Protein AF-A0A017RV87-F1 (afdb_monomer)

pLDDT: mean 89.57, std 10.89, range [45.16, 98.5]

Secondary structure (DSSP, 8-state):
---HHHHHHHHHHHHHH-----SSGGGS-HHHHHHHH--HHHHHHHHHHHHHHHHHHHHHHHHHHHTTPEEEEGGG-SS--S-HHHHHHHHT-EEEEETTEEEEE-S--EEEEEEEE-GGG-EEEEEEEEE-TT-EEEEEETTSTTTTS--EEEEE-SS-EEEEEEEE-TT--TT-EEEEEEEE-SSEEEEEEGGGTS--HHHHTT---

Organism: NCBI:txid1403537

Mean predicted aligned error: 5.08 Å

Radius of gyration: 18.27 Å; Cα contacts (8 Å, |Δi|>4): 372; chains: 1; bounding box: 39×35×52 Å

Solvent-accessible surface area (backbone atoms only — not comparable to full-atom values): 11673 Å² total; per-residue (Å²): 133,90,49,75,68,56,54,52,50,46,53,49,38,57,70,74,44,70,66,90,71,93,68,67,60,61,68,44,64,63,65,61,54,42,65,75,66,53,51,75,67,50,49,53,40,24,72,74,45,37,52,61,22,46,42,52,51,44,50,51,54,50,49,63,71,49,60,88,34,46,79,44,75,25,74,84,51,91,63,86,77,66,57,69,72,57,42,54,36,59,51,52,53,44,77,47,78,57,90,62,29,34,35,39,23,45,64,44,75,49,61,24,34,35,22,38,37,37,54,97,78,41,71,49,78,45,74,75,39,80,43,38,54,83,44,73,42,81,70,36,35,68,85,43,99,53,33,32,44,45,35,30,43,15,40,39,42,92,73,42,31,43,29,42,34,52,41,66,38,89,82,78,53,90,62,46,59,37,53,33,36,37,41,34,50,87,59,36,40,37,36,33,51,40,65,80,58,38,89,50,62,76,78,49,56,81,38,52,97

Sequence (209 aa):
MINAADIAKVKQSILYSYPSVKYFNEFFNMRSLLLNSLDEKGIENILSNEKSGVQSELNKVIKNLMGDREVIDGLKEEHKVLPDFAQEIVSNIKVEEVLECIYASFPLSGLFDIVQKGYRSCCIETVSVTVSPDSRFQFKNDLLTYGKEKYSIAFKGKDFWIAFSLVPSDEGRKGTSKFVVIYVDNNSYIVDDVDKYIDASLFKKNTSV

Structure (mmCIF, N/CA/C/O backbone):
data_AF-A0A017RV87-F1
#
_entry.id   AF-A0A017RV87-F1
#
loop_
_atom_site.group_PDB
_atom_site.id
_atom_site.type_symbol
_atom_site.label_atom_id
_atom_site.label_alt_id
_atom_site.label_comp_id
_atom_site.label_asym_id
_atom_site.label_entity_id
_atom_site.label_seq_id
_atom_site.pdbx_PDB_ins_code
_atom_site.Cartn_x
_atom_site.Cartn_y
_atom_site.Cartn_z
_atom_site.occupancy
_atom_site.B_iso_or_equiv
_atom_site.auth_seq_id
_atom_site.auth_comp_id
_atom_site.auth_asym_id
_atom_site.auth_atom_id
_atom_site.pdbx_PDB_model_num
ATOM 1 N N . MET A 1 1 ? 15.620 -1.494 -31.500 1.00 74.81 1 MET A N 1
ATOM 2 C CA . MET A 1 1 ? 14.800 -2.718 -31.367 1.00 74.81 1 MET A CA 1
ATOM 3 C C . MET A 1 1 ? 15.249 -3.412 -30.096 1.00 74.81 1 MET A C 1
ATOM 5 O O . MET A 1 1 ? 16.404 -3.820 -30.031 1.00 74.81 1 MET A O 1
ATOM 9 N N . ILE A 1 2 ? 14.389 -3.445 -29.080 1.00 84.44 2 ILE A N 1
ATOM 10 C CA . ILE A 1 2 ? 14.704 -4.013 -27.762 1.00 84.44 2 ILE A CA 1
ATOM 11 C C . ILE A 1 2 ? 14.684 -5.538 -27.867 1.00 84.44 2 ILE A C 1
ATOM 13 O O . ILE A 1 2 ? 13.728 -6.108 -28.391 1.00 84.44 2 ILE A O 1
ATOM 17 N N . ASN A 1 3 ? 15.737 -6.201 -27.390 1.00 90.06 3 ASN A N 1
ATOM 18 C CA . ASN A 1 3 ? 15.846 -7.660 -27.432 1.00 90.06 3 ASN A CA 1
ATOM 19 C C . ASN A 1 3 ? 15.709 -8.298 -26.032 1.00 90.06 3 ASN A C 1
ATOM 21 O O . ASN A 1 3 ? 15.621 -7.623 -25.008 1.00 90.06 3 ASN A O 1
ATOM 25 N N . ALA A 1 4 ? 15.699 -9.632 -25.971 1.00 91.25 4 ALA A N 1
ATOM 26 C CA . ALA A 1 4 ? 15.535 -10.366 -24.713 1.00 91.25 4 ALA A CA 1
ATOM 27 C C . ALA A 1 4 ? 16.664 -10.116 -23.690 1.00 91.25 4 ALA A C 1
ATOM 29 O O . ALA A 1 4 ? 16.413 -10.143 -22.483 1.00 91.25 4 ALA A O 1
ATOM 30 N N . ALA A 1 5 ? 17.894 -9.856 -24.148 1.00 93.00 5 ALA A N 1
ATOM 31 C CA . ALA A 1 5 ? 19.022 -9.554 -23.268 1.00 93.00 5 ALA A CA 1
ATOM 32 C C . ALA A 1 5 ? 18.878 -8.166 -22.625 1.00 93.00 5 ALA A C 1
ATOM 34 O O . ALA A 1 5 ? 19.211 -7.995 -21.452 1.00 93.00 5 ALA A O 1
ATOM 35 N N . ASP A 1 6 ? 18.318 -7.201 -23.354 1.00 93.25 6 ASP A N 1
ATOM 36 C CA . ASP A 1 6 ? 18.012 -5.869 -22.830 1.00 93.25 6 ASP A CA 1
ATOM 37 C C . ASP A 1 6 ? 16.961 -5.945 -21.714 1.00 93.25 6 ASP A C 1
ATOM 39 O O . ASP A 1 6 ? 17.154 -5.395 -20.629 1.00 93.25 6 ASP A O 1
ATOM 43 N N . ILE A 1 7 ? 15.895 -6.727 -21.919 1.00 93.31 7 ILE A N 1
ATOM 44 C CA . ILE A 1 7 ? 14.873 -6.970 -20.888 1.00 93.31 7 ILE A CA 1
ATOM 45 C C . ILE A 1 7 ? 15.472 -7.641 -19.644 1.00 93.31 7 ILE A C 1
ATOM 47 O O . ILE A 1 7 ? 15.107 -7.297 -18.516 1.00 93.31 7 ILE A O 1
ATOM 51 N N . ALA A 1 8 ? 16.403 -8.584 -19.816 1.00 94.69 8 ALA A N 1
ATOM 52 C CA . ALA A 1 8 ? 17.086 -9.225 -18.693 1.00 94.69 8 ALA A CA 1
ATOM 53 C C . ALA A 1 8 ? 17.919 -8.220 -17.878 1.00 94.69 8 ALA A C 1
ATOM 55 O O . ALA A 1 8 ? 17.840 -8.220 -16.647 1.00 94.69 8 ALA A O 1
ATOM 56 N N . LYS A 1 9 ? 18.647 -7.317 -18.551 1.00 95.06 9 LYS A N 1
ATOM 57 C CA . LYS A 1 9 ? 19.403 -6.238 -17.897 1.00 95.06 9 LYS A CA 1
ATOM 58 C C . LYS A 1 9 ? 18.487 -5.281 -17.138 1.00 95.06 9 LYS A C 1
ATOM 60 O O . LYS A 1 9 ? 18.748 -5.005 -15.972 1.00 95.06 9 LYS A O 1
ATOM 65 N N . VAL A 1 10 ? 17.373 -4.848 -17.736 1.00 95.88 10 VAL A N 1
ATOM 66 C CA . VAL A 1 10 ? 16.393 -3.979 -17.057 1.00 95.88 10 VAL A CA 1
ATOM 67 C C . VAL A 1 10 ? 15.844 -4.637 -15.793 1.00 95.88 10 VAL A C 1
ATOM 69 O O . VAL A 1 10 ? 15.821 -4.009 -14.734 1.00 95.88 10 VAL A O 1
ATOM 72 N N . LYS A 1 11 ? 15.452 -5.917 -15.859 1.00 95.19 11 LYS A N 1
ATOM 73 C CA . LYS A 1 11 ? 14.993 -6.665 -14.675 1.00 95.19 11 LYS A CA 1
ATOM 74 C C . LYS A 1 11 ? 16.055 -6.683 -13.577 1.00 95.19 11 LYS A C 1
ATOM 76 O O . LYS A 1 11 ? 15.727 -6.468 -12.411 1.00 95.19 11 LYS A O 1
ATOM 81 N N . GLN A 1 12 ? 17.319 -6.893 -13.941 1.00 94.69 12 GLN A N 1
ATOM 82 C CA . GLN A 1 12 ? 18.434 -6.858 -13.001 1.00 94.69 12 GLN A CA 1
ATOM 83 C C . GLN A 1 12 ? 18.582 -5.469 -12.355 1.00 94.69 12 GLN A C 1
ATOM 85 O O . GLN A 1 12 ? 18.639 -5.369 -11.128 1.00 94.69 12 GLN A O 1
ATOM 90 N N . SER A 1 13 ? 18.551 -4.392 -13.142 1.00 95.56 13 SER A N 1
ATOM 91 C CA . SER A 1 13 ? 18.605 -3.016 -12.630 1.00 95.56 13 SER A CA 1
ATOM 92 C C . SER A 1 13 ? 17.443 -2.704 -11.680 1.00 95.56 13 SER A C 1
ATOM 94 O O . SER A 1 13 ? 17.649 -2.104 -10.625 1.00 95.56 13 SER A O 1
ATOM 96 N N . ILE A 1 14 ? 16.223 -3.152 -11.987 1.00 94.56 14 ILE A N 1
ATOM 97 C CA . ILE A 1 14 ? 15.054 -2.991 -11.104 1.00 94.56 14 ILE A CA 1
ATOM 98 C C . ILE A 1 14 ? 15.234 -3.764 -9.788 1.00 94.56 14 ILE A C 1
ATOM 100 O O . ILE A 1 14 ? 14.909 -3.251 -8.715 1.00 94.56 14 ILE A O 1
ATOM 104 N N . LEU A 1 15 ? 15.774 -4.985 -9.834 1.00 91.44 15 LEU A N 1
ATOM 105 C CA . LEU A 1 15 ? 15.980 -5.804 -8.637 1.00 91.44 15 LEU A CA 1
ATOM 106 C C . LEU A 1 15 ? 16.980 -5.164 -7.664 1.00 91.44 15 LEU A C 1
ATOM 108 O O . LEU A 1 15 ? 16.711 -5.128 -6.461 1.00 91.44 15 LEU A O 1
ATOM 112 N N . TYR A 1 16 ? 18.088 -4.627 -8.177 1.00 89.94 16 TYR A N 1
ATOM 113 C CA . TYR A 1 16 ? 19.214 -4.160 -7.358 1.00 89.94 16 TYR A CA 1
ATOM 114 C C . TYR A 1 16 ? 19.277 -2.640 -7.145 1.00 89.94 16 TYR A C 1
ATOM 116 O O . TYR A 1 16 ? 20.139 -2.159 -6.411 1.00 89.94 16 TYR A O 1
ATOM 124 N N . SER A 1 17 ? 18.371 -1.862 -7.740 1.00 89.38 17 SER A N 1
ATOM 125 C CA . SER A 1 17 ? 18.350 -0.399 -7.580 1.00 89.38 17 SER A CA 1
ATOM 126 C C . SER A 1 17 ? 17.833 0.063 -6.216 1.00 89.38 17 SER A C 1
ATOM 128 O O . SER A 1 17 ? 18.314 1.084 -5.723 1.00 89.38 17 SER A O 1
ATOM 130 N N . TYR A 1 18 ? 16.908 -0.684 -5.598 1.00 84.62 18 TYR A N 1
ATOM 131 C CA . TYR A 1 18 ? 16.211 -0.311 -4.354 1.00 84.62 18 TYR A CA 1
ATOM 132 C C . TYR A 1 18 ? 15.698 1.141 -4.392 1.00 84.62 18 TYR A C 1
ATOM 134 O O . TYR A 1 18 ? 16.174 1.983 -3.624 1.00 84.62 18 TYR A O 1
ATOM 142 N N . PRO A 1 19 ? 14.793 1.469 -5.333 1.00 84.38 19 PRO A N 1
ATOM 143 C CA . PRO A 1 19 ? 14.338 2.838 -5.506 1.00 84.38 19 PRO A CA 1
ATOM 144 C C . PRO A 1 19 ? 13.526 3.299 -4.291 1.00 84.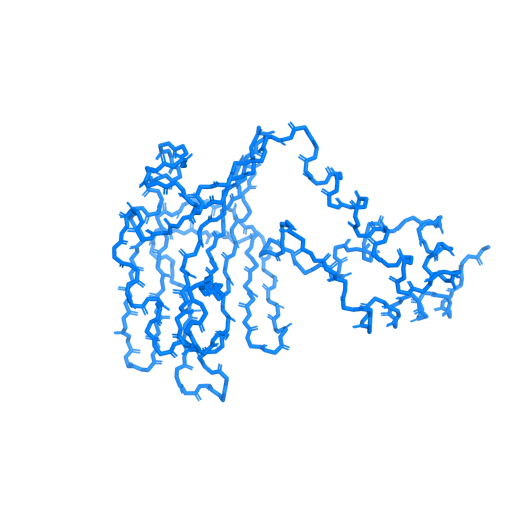38 19 PRO A C 1
ATOM 146 O O . PRO A 1 19 ? 12.821 2.511 -3.657 1.00 84.38 19 PRO A O 1
ATOM 149 N N . SER A 1 20 ? 13.620 4.589 -3.981 1.00 84.94 20 SER A N 1
ATOM 150 C CA . SER A 1 20 ? 12.814 5.207 -2.932 1.00 84.94 20 SER A CA 1
ATOM 151 C C . SER A 1 20 ? 11.377 5.362 -3.422 1.00 84.94 20 SER A C 1
ATOM 153 O O . SER A 1 20 ? 11.140 5.919 -4.499 1.00 84.94 20 SER A O 1
ATOM 155 N N . VAL A 1 21 ? 10.422 4.869 -2.634 1.00 86.44 21 VAL A N 1
ATOM 156 C CA . VAL A 1 21 ? 8.987 4.924 -2.928 1.00 86.44 21 VAL A CA 1
ATOM 157 C C . VAL A 1 21 ? 8.315 5.719 -1.823 1.00 86.44 21 VAL A C 1
ATOM 159 O O . VAL A 1 21 ? 8.271 5.272 -0.681 1.00 86.44 21 VAL A O 1
ATOM 162 N N . LYS A 1 22 ? 7.796 6.901 -2.163 1.00 85.25 22 LYS A N 1
ATOM 163 C CA . LYS A 1 22 ? 7.114 7.761 -1.189 1.00 85.25 22 LYS A CA 1
ATOM 164 C C . LYS A 1 22 ? 5.635 7.407 -1.013 1.00 85.25 22 LYS A C 1
ATOM 166 O O . LYS A 1 22 ? 5.120 7.499 0.092 1.00 85.25 22 LYS A O 1
ATOM 171 N N . TYR A 1 23 ? 4.966 7.026 -2.098 1.00 92.38 23 TYR A N 1
ATOM 172 C CA . TYR A 1 23 ? 3.519 6.822 -2.138 1.00 92.38 23 TYR A CA 1
ATOM 173 C C . TYR A 1 23 ? 3.175 5.478 -2.759 1.00 92.38 23 TYR A C 1
ATOM 175 O O . TYR A 1 23 ? 3.945 4.943 -3.555 1.00 92.38 23 TYR A O 1
ATOM 183 N N . PHE A 1 24 ? 1.992 4.974 -2.424 1.00 95.19 24 PHE A N 1
ATOM 184 C CA . PHE A 1 24 ? 1.402 3.761 -2.987 1.00 95.19 24 PHE A CA 1
ATOM 185 C C . PHE A 1 24 ? 2.176 2.458 -2.760 1.00 95.19 24 PHE A C 1
ATOM 187 O O . PHE A 1 24 ? 1.803 1.427 -3.323 1.00 95.19 24 PHE A O 1
ATOM 194 N N . ASN A 1 25 ? 3.230 2.468 -1.942 1.00 92.12 25 ASN A N 1
ATOM 195 C CA . ASN A 1 25 ? 4.050 1.284 -1.732 1.00 92.12 25 ASN A CA 1
ATOM 196 C C . ASN A 1 25 ? 3.203 0.119 -1.210 1.00 92.12 25 ASN A C 1
ATOM 198 O O . ASN A 1 25 ? 3.414 -1.011 -1.610 1.00 92.12 25 ASN A O 1
ATOM 202 N N . GLU A 1 26 ? 2.217 0.365 -0.363 1.00 94.19 26 GLU A N 1
ATOM 203 C CA . GLU A 1 26 ? 1.373 -0.657 0.250 1.00 94.19 26 GLU A CA 1
ATOM 204 C C . GLU A 1 26 ? 0.460 -1.348 -0.774 1.00 94.19 26 GLU A C 1
ATOM 206 O O . GLU A 1 26 ? 0.155 -2.526 -0.624 1.00 94.19 26 GLU A O 1
ATOM 211 N N . PHE A 1 27 ? 0.081 -0.648 -1.845 1.00 96.06 27 PHE A N 1
ATOM 212 C CA . PHE A 1 27 ? -0.926 -1.089 -2.813 1.00 96.06 27 PHE A CA 1
ATOM 213 C C . PHE A 1 27 ? -0.369 -1.907 -3.983 1.00 96.06 27 PHE A C 1
ATOM 215 O O . PHE A 1 27 ? -1.148 -2.427 -4.781 1.00 96.06 27 PHE A O 1
ATOM 222 N N . PHE A 1 28 ? 0.956 -1.991 -4.137 1.00 94.38 28 PHE A N 1
ATOM 223 C CA . PHE A 1 28 ? 1.567 -2.626 -5.307 1.00 94.38 28 PHE A CA 1
ATOM 224 C C . PHE A 1 28 ? 2.889 -3.311 -4.985 1.00 94.38 28 PHE A C 1
ATOM 226 O O . PHE A 1 28 ? 3.726 -2.790 -4.240 1.00 94.38 28 PHE A O 1
ATOM 233 N N . ASN A 1 29 ? 3.182 -4.410 -5.677 1.00 92.44 29 ASN A N 1
ATOM 234 C CA . ASN A 1 29 ? 4.571 -4.780 -5.909 1.00 92.44 29 ASN A CA 1
ATOM 235 C C . ASN A 1 29 ? 5.232 -3.756 -6.849 1.00 92.44 29 ASN A C 1
ATOM 237 O O . ASN A 1 29 ? 5.118 -3.840 -8.070 1.00 92.44 29 ASN A O 1
ATOM 241 N N . MET A 1 30 ? 5.958 -2.792 -6.279 1.00 91.62 30 MET A N 1
ATOM 242 C CA . MET A 1 30 ? 6.534 -1.660 -7.018 1.00 91.62 30 MET A CA 1
ATOM 243 C C . MET A 1 30 ? 7.466 -2.067 -8.166 1.00 91.62 30 MET A C 1
ATOM 245 O O . MET A 1 30 ? 7.539 -1.366 -9.172 1.00 91.62 30 MET A O 1
ATOM 249 N N . ARG A 1 31 ? 8.156 -3.2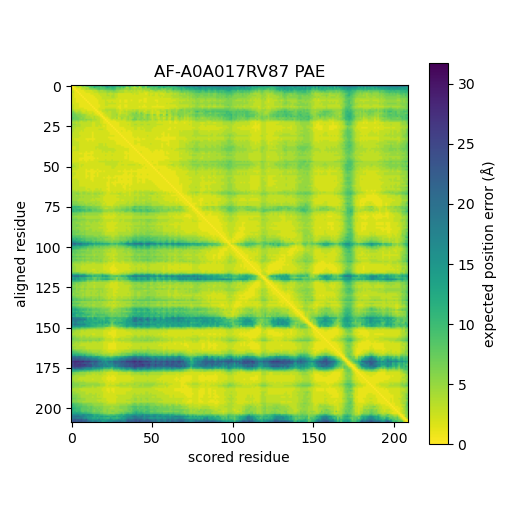09 -8.048 1.00 91.94 31 ARG A N 1
ATOM 250 C CA . ARG A 1 31 ? 9.023 -3.731 -9.116 1.00 91.94 31 ARG A CA 1
ATOM 251 C C . ARG A 1 31 ? 8.195 -4.240 -10.294 1.00 91.94 31 ARG A C 1
ATOM 253 O O . ARG A 1 31 ? 8.503 -3.910 -11.436 1.00 91.94 31 ARG A O 1
ATOM 260 N N . SER A 1 32 ? 7.146 -5.011 -10.008 1.00 92.31 32 SER A N 1
ATOM 261 C CA . SER A 1 32 ? 6.210 -5.512 -11.020 1.00 92.31 32 SER A CA 1
ATOM 262 C C . SER A 1 32 ? 5.438 -4.369 -11.672 1.00 92.31 32 SER A C 1
ATOM 264 O O . SER A 1 32 ? 5.346 -4.313 -12.893 1.00 92.31 32 SER A O 1
ATOM 266 N N . LEU A 1 33 ? 4.946 -3.426 -10.864 1.00 94.81 33 LEU A N 1
ATOM 267 C CA . LEU A 1 33 ? 4.253 -2.230 -11.331 1.00 94.81 33 LEU A CA 1
ATOM 268 C C . LEU A 1 33 ? 5.125 -1.430 -12.303 1.00 94.81 33 LEU A C 1
ATOM 270 O O . LEU A 1 33 ? 4.662 -1.095 -13.391 1.00 94.81 33 LEU A O 1
ATOM 274 N N . LEU A 1 34 ? 6.383 -1.155 -11.935 1.00 96.00 34 LEU A N 1
ATOM 275 C CA . LEU A 1 34 ? 7.317 -0.459 -12.814 1.00 96.00 34 LEU A CA 1
ATOM 276 C C . LEU A 1 34 ? 7.500 -1.229 -14.118 1.00 96.00 34 LEU A C 1
ATOM 278 O O . LEU A 1 34 ? 7.248 -0.671 -15.177 1.00 96.00 34 LEU A O 1
ATOM 282 N N . LEU A 1 35 ? 7.890 -2.505 -14.041 1.00 94.56 35 LEU A N 1
ATOM 283 C CA . LEU A 1 35 ? 8.190 -3.316 -15.221 1.00 94.56 35 LEU A CA 1
ATOM 284 C C . LEU A 1 35 ? 7.010 -3.377 -16.202 1.00 94.56 35 LEU A C 1
ATOM 286 O O . LEU A 1 35 ? 7.221 -3.258 -17.404 1.00 94.56 35 LEU A O 1
ATOM 290 N N . ASN A 1 36 ? 5.784 -3.515 -15.693 1.00 94.38 36 ASN A N 1
ATOM 291 C CA . ASN A 1 36 ? 4.568 -3.579 -16.507 1.00 94.38 36 ASN A CA 1
ATOM 292 C C . ASN A 1 36 ? 4.146 -2.222 -17.093 1.00 94.38 36 ASN A C 1
ATOM 294 O O . ASN A 1 36 ? 3.300 -2.187 -17.981 1.00 94.38 36 ASN A O 1
ATOM 298 N N . SER A 1 37 ? 4.711 -1.118 -16.597 1.00 95.50 37 SER A N 1
ATOM 299 C CA . SER A 1 37 ? 4.400 0.243 -17.052 1.00 95.50 37 SER A CA 1
ATOM 300 C C . SER A 1 37 ? 5.438 0.808 -18.024 1.00 95.50 37 SER A C 1
ATOM 302 O O . SER A 1 37 ? 5.259 1.921 -18.515 1.00 95.50 37 SER A O 1
ATOM 304 N N . LEU A 1 38 ? 6.543 0.094 -18.270 1.00 96.00 38 LEU A N 1
ATOM 305 C CA . LEU A 1 38 ? 7.608 0.569 -19.149 1.00 96.00 38 LEU A CA 1
ATOM 306 C C . LEU A 1 38 ? 7.199 0.463 -20.620 1.00 96.00 38 LEU A C 1
ATOM 308 O O . LEU A 1 38 ? 6.800 -0.600 -21.093 1.00 96.00 38 LEU A O 1
ATOM 312 N N . ASP A 1 39 ? 7.386 1.559 -21.348 1.00 94.94 39 ASP A N 1
ATOM 313 C CA . ASP A 1 39 ? 7.420 1.575 -22.806 1.00 94.94 39 ASP A CA 1
ATOM 314 C C . ASP A 1 39 ? 8.867 1.436 -23.321 1.00 94.94 39 ASP A C 1
ATOM 316 O O . ASP A 1 39 ? 9.820 1.288 -22.545 1.00 94.94 39 ASP A O 1
ATOM 320 N N . GLU A 1 40 ? 9.054 1.483 -24.644 1.00 95.06 40 GLU A N 1
ATOM 321 C CA . GLU A 1 40 ? 10.389 1.358 -25.246 1.00 95.06 40 GLU A CA 1
ATOM 322 C C . GLU A 1 40 ? 11.361 2.435 -24.738 1.00 95.06 40 GLU A C 1
ATOM 324 O O . GLU A 1 40 ? 12.515 2.137 -24.426 1.00 95.06 40 GLU A O 1
ATOM 329 N N . LYS A 1 41 ? 10.884 3.674 -24.570 1.00 96.00 41 LYS A N 1
ATOM 330 C CA . LYS A 1 41 ? 11.703 4.794 -24.084 1.00 96.00 41 LYS A CA 1
ATOM 331 C C . LYS A 1 41 ? 12.109 4.609 -22.626 1.00 96.00 41 LYS A C 1
ATOM 333 O O . LYS A 1 41 ? 13.241 4.921 -22.263 1.00 96.00 41 LYS A O 1
ATOM 338 N N . GLY A 1 42 ? 11.208 4.103 -21.787 1.00 96.75 42 GLY A N 1
ATOM 339 C CA . GLY A 1 42 ? 11.500 3.781 -20.394 1.00 96.75 42 GLY A CA 1
ATOM 340 C C . GLY A 1 42 ? 12.558 2.684 -20.273 1.00 96.75 42 GLY A C 1
ATOM 341 O O . GLY A 1 42 ? 13.470 2.791 -19.452 1.00 96.75 42 GLY A O 1
ATOM 342 N N . ILE A 1 43 ? 12.494 1.664 -21.136 1.00 96.94 43 ILE A N 1
ATOM 343 C CA . ILE A 1 43 ? 13.518 0.614 -21.217 1.00 96.94 43 ILE A CA 1
ATOM 344 C C . ILE A 1 43 ? 14.877 1.207 -21.612 1.00 96.94 43 ILE A C 1
ATOM 346 O O . ILE A 1 43 ? 15.863 0.982 -20.911 1.00 96.94 43 ILE A O 1
ATOM 350 N N . GLU A 1 44 ? 14.937 2.002 -22.683 1.00 97.25 44 GLU A N 1
ATOM 351 C CA . GLU A 1 44 ? 16.174 2.659 -23.133 1.00 97.25 44 GLU A CA 1
ATOM 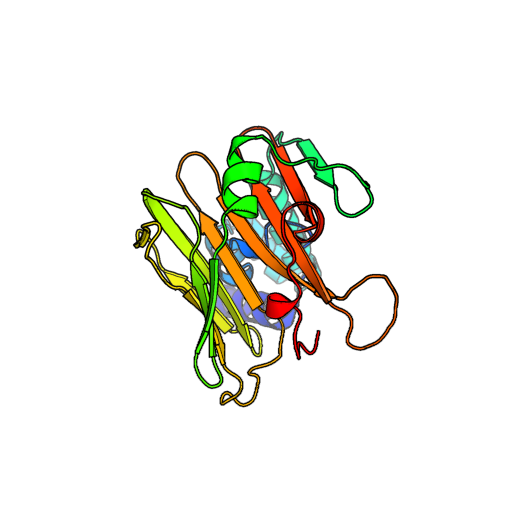352 C C . GLU A 1 44 ? 16.770 3.585 -22.062 1.00 97.25 44 GLU A C 1
ATOM 354 O O . GLU A 1 44 ? 17.991 3.620 -21.867 1.00 97.25 44 GLU A O 1
ATOM 359 N N . ASN A 1 45 ? 15.914 4.291 -21.318 1.00 97.81 45 ASN A N 1
ATOM 360 C CA . ASN A 1 45 ? 16.335 5.136 -20.207 1.00 97.81 45 ASN A CA 1
ATOM 361 C C . ASN A 1 45 ? 16.991 4.317 -19.086 1.00 97.81 45 ASN A C 1
ATOM 363 O O . ASN A 1 45 ? 18.061 4.687 -18.602 1.00 97.81 45 ASN A O 1
ATOM 367 N N . ILE A 1 46 ? 16.396 3.189 -18.688 1.00 97.69 46 ILE A N 1
ATOM 368 C CA . ILE A 1 46 ? 16.976 2.316 -17.655 1.00 97.69 46 ILE A CA 1
ATOM 369 C C . ILE A 1 46 ? 18.286 1.687 -18.132 1.00 97.69 46 ILE A C 1
ATOM 371 O O . ILE A 1 46 ? 19.224 1.587 -17.349 1.00 97.69 46 ILE A O 1
ATOM 375 N N . LEU A 1 47 ? 18.391 1.289 -19.399 1.00 96.81 47 LEU A N 1
ATOM 376 C CA . LEU A 1 47 ? 19.634 0.721 -19.932 1.00 96.81 47 LEU A CA 1
ATOM 377 C C . LEU A 1 47 ? 20.780 1.735 -19.943 1.00 96.81 47 LEU A C 1
ATOM 379 O O . LEU A 1 47 ? 21.927 1.360 -19.724 1.00 96.81 47 LEU A O 1
ATOM 383 N N . SER A 1 48 ? 20.462 3.007 -20.183 1.00 96.75 48 SER A N 1
ATOM 384 C CA . SER A 1 48 ? 21.454 4.079 -20.290 1.00 96.75 48 SER A CA 1
ATOM 385 C C . SER A 1 48 ? 21.843 4.670 -18.931 1.00 96.75 48 SER A C 1
ATOM 387 O O . SER A 1 48 ? 22.980 5.091 -18.750 1.00 96.75 48 SER A O 1
ATOM 389 N N . ASN A 1 49 ? 20.904 4.712 -17.979 1.00 96.31 49 ASN A N 1
ATOM 390 C CA . ASN A 1 49 ? 21.058 5.407 -16.694 1.00 96.31 49 ASN A CA 1
ATOM 391 C C . ASN A 1 49 ? 20.986 4.475 -15.468 1.00 96.31 49 ASN A C 1
ATOM 393 O O . ASN A 1 49 ? 21.073 4.925 -14.325 1.00 96.31 49 ASN A O 1
ATOM 397 N N . GLU A 1 50 ? 20.796 3.174 -15.678 1.00 93.50 50 GLU A N 1
ATOM 398 C CA . GLU A 1 50 ? 20.741 2.137 -14.646 1.00 93.50 50 GLU A CA 1
ATOM 399 C C . GLU A 1 50 ? 19.830 2.519 -13.461 1.00 93.50 50 GLU A C 1
ATOM 401 O O . GLU A 1 50 ? 18.621 2.706 -13.619 1.00 93.50 50 GLU A O 1
ATOM 406 N N . LYS A 1 51 ? 20.392 2.652 -12.250 1.00 94.06 51 LYS A N 1
ATOM 407 C CA . LYS A 1 51 ? 19.653 2.950 -11.016 1.00 94.06 51 LYS A CA 1
ATOM 408 C C . LYS A 1 51 ? 18.920 4.294 -11.067 1.00 94.06 51 LYS A C 1
ATOM 410 O O . LYS A 1 51 ? 17.797 4.377 -10.567 1.00 94.06 51 LYS A O 1
ATOM 415 N N . SER A 1 52 ? 19.518 5.337 -11.646 1.00 94.94 52 SER A N 1
ATOM 416 C CA . SER A 1 52 ? 18.846 6.640 -11.760 1.00 94.94 52 SER A CA 1
ATOM 417 C C . SER A 1 52 ? 17.732 6.597 -12.807 1.00 94.94 52 SER A C 1
ATOM 419 O O . SER A 1 52 ? 16.678 7.197 -12.592 1.00 94.94 52 SER A O 1
ATOM 421 N N . GLY A 1 53 ? 17.908 5.802 -13.869 1.00 97.00 53 GLY A N 1
ATOM 422 C CA . GLY A 1 53 ? 16.853 5.476 -14.829 1.00 97.00 53 GLY A CA 1
ATOM 423 C C . GLY A 1 53 ? 15.660 4.797 -14.154 1.00 97.00 53 GLY A C 1
ATOM 424 O O . GLY A 1 53 ? 14.528 5.251 -14.311 1.00 97.00 53 GLY A O 1
ATOM 425 N N . VAL A 1 54 ? 15.910 3.786 -13.310 1.00 97.38 54 VAL A N 1
ATOM 426 C CA . VAL A 1 54 ? 14.852 3.099 -12.545 1.00 97.38 54 VAL A CA 1
ATOM 427 C C . VAL A 1 54 ? 14.076 4.071 -11.654 1.00 97.38 54 VAL A C 1
ATOM 429 O O . VAL A 1 54 ? 12.847 4.067 -11.676 1.00 97.38 54 VAL A O 1
ATOM 432 N N . GLN A 1 55 ? 14.766 4.926 -10.891 1.00 96.69 55 GLN A N 1
ATOM 433 C CA . GLN A 1 55 ? 14.094 5.914 -10.040 1.00 96.69 55 GLN A CA 1
ATOM 434 C C . GLN A 1 55 ? 13.278 6.918 -10.868 1.00 96.69 55 GLN A C 1
ATOM 436 O O . GLN A 1 55 ? 12.175 7.288 -10.468 1.00 96.69 55 GLN A O 1
ATOM 441 N N . SER A 1 56 ? 13.806 7.355 -12.014 1.00 96.75 56 SER A N 1
ATOM 442 C CA . SER A 1 56 ? 13.125 8.294 -12.909 1.00 96.75 56 SER A CA 1
ATOM 443 C C . SER A 1 56 ? 11.822 7.712 -13.456 1.00 96.75 56 SER A C 1
ATOM 445 O O . SER A 1 56 ? 10.770 8.339 -13.323 1.00 96.75 56 SER A O 1
ATOM 447 N N . GLU A 1 57 ? 11.862 6.493 -14.001 1.00 97.69 57 GLU A N 1
ATOM 448 C CA . GLU A 1 57 ? 10.665 5.830 -14.529 1.00 97.69 57 GLU A CA 1
ATOM 449 C C . GLU A 1 57 ? 9.653 5.519 -13.425 1.00 97.69 57 GLU A C 1
ATOM 451 O O . GLU A 1 57 ? 8.457 5.760 -13.592 1.00 97.69 57 GLU A O 1
A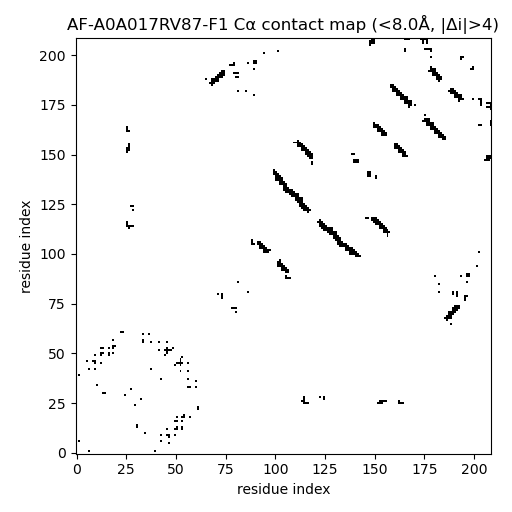TOM 456 N N . LEU A 1 58 ? 10.117 5.090 -12.249 1.00 96.81 58 LEU A N 1
ATOM 457 C CA . LEU A 1 58 ? 9.230 4.864 -11.112 1.00 96.81 58 LEU A CA 1
ATOM 458 C C . LEU A 1 58 ? 8.509 6.144 -10.678 1.00 96.81 58 LEU A C 1
ATOM 460 O O . LEU A 1 58 ? 7.308 6.114 -10.419 1.00 96.81 58 LEU A O 1
ATOM 464 N N . ASN A 1 59 ? 9.209 7.280 -10.642 1.00 96.19 59 ASN A N 1
ATOM 465 C CA . ASN A 1 59 ? 8.595 8.565 -10.313 1.00 96.19 59 ASN A CA 1
ATOM 466 C C . ASN A 1 59 ? 7.508 8.955 -11.326 1.00 96.19 59 ASN A C 1
ATOM 468 O O . ASN A 1 59 ? 6.491 9.519 -10.924 1.00 96.19 59 ASN A O 1
ATOM 472 N N . LYS A 1 60 ? 7.680 8.640 -12.619 1.00 96.62 60 LYS A N 1
ATOM 473 C CA . LYS A 1 60 ? 6.639 8.868 -13.637 1.00 96.62 60 LYS A CA 1
ATOM 474 C C . LYS A 1 60 ? 5.415 7.995 -13.386 1.00 96.62 60 LYS A C 1
ATOM 476 O O . LYS A 1 60 ? 4.301 8.510 -13.397 1.00 96.62 60 LYS A O 1
ATOM 481 N N . VAL A 1 61 ? 5.617 6.707 -13.102 1.00 96.94 61 VAL A N 1
ATOM 482 C CA . VAL A 1 61 ? 4.523 5.784 -12.761 1.00 96.94 61 VAL A CA 1
ATOM 483 C C . VAL A 1 61 ? 3.750 6.294 -11.544 1.00 96.94 61 VAL A C 1
ATOM 485 O O . VAL A 1 61 ? 2.527 6.379 -11.586 1.00 96.94 61 VAL A O 1
ATOM 488 N N . ILE A 1 62 ? 4.452 6.712 -10.488 1.00 96.31 62 ILE A N 1
ATOM 489 C CA . ILE A 1 62 ? 3.820 7.251 -9.278 1.00 96.31 62 ILE A CA 1
ATOM 490 C C . ILE A 1 62 ? 3.091 8.565 -9.544 1.00 96.31 62 ILE A C 1
ATOM 492 O O . ILE A 1 62 ? 1.989 8.753 -9.040 1.00 96.31 62 ILE A O 1
ATOM 496 N N . LYS A 1 63 ? 3.662 9.456 -10.360 1.00 95.94 63 LYS A N 1
ATOM 497 C CA . LYS A 1 63 ? 2.996 10.698 -10.766 1.00 95.94 63 LYS A CA 1
ATOM 498 C C . LYS A 1 63 ? 1.692 10.409 -11.514 1.00 95.94 63 LYS A C 1
ATOM 500 O O . LYS A 1 63 ? 0.683 11.041 -11.226 1.00 95.94 63 LYS A O 1
ATOM 505 N N . ASN A 1 64 ? 1.703 9.437 -12.424 1.00 95.56 64 ASN A N 1
ATOM 506 C CA . ASN A 1 64 ? 0.510 9.033 -13.167 1.00 95.56 64 ASN A CA 1
ATOM 507 C C . ASN A 1 64 ? -0.546 8.409 -12.248 1.00 95.56 64 ASN A C 1
ATOM 509 O O . ASN A 1 64 ? -1.726 8.713 -12.385 1.00 95.56 64 ASN A O 1
ATOM 513 N N . LEU A 1 65 ? -0.127 7.565 -11.298 1.00 95.50 65 LEU A N 1
ATOM 514 C CA . LEU A 1 65 ? -1.029 6.995 -10.298 1.00 95.50 65 LEU A CA 1
ATOM 515 C C . LEU A 1 65 ? -1.633 8.063 -9.391 1.00 95.50 65 LEU A C 1
ATOM 517 O O . LEU A 1 65 ? -2.814 7.968 -9.081 1.00 95.50 65 LEU A O 1
ATOM 521 N N . MET A 1 66 ? -0.849 9.065 -8.983 1.00 96.19 66 MET A N 1
ATOM 522 C CA . MET A 1 66 ? -1.326 10.173 -8.158 1.00 96.19 66 MET A CA 1
ATOM 523 C C . MET A 1 66 ? -2.352 11.025 -8.914 1.00 96.19 66 MET A C 1
ATOM 525 O O . MET A 1 66 ? -3.408 11.327 -8.361 1.00 96.19 66 MET A O 1
ATOM 529 N N . GLY A 1 67 ? -2.094 11.341 -10.187 1.00 94.69 67 GLY A N 1
ATOM 530 C CA . GLY A 1 67 ? -2.956 12.226 -10.972 1.00 94.69 67 GLY A CA 1
ATOM 531 C C . GLY A 1 67 ? -3.081 13.599 -10.309 1.00 94.69 67 GLY A C 1
ATOM 532 O O . GLY A 1 67 ? -2.082 14.145 -9.843 1.00 94.69 67 GLY A O 1
ATOM 533 N N . ASP A 1 68 ? -4.311 14.108 -10.225 1.00 96.06 68 ASP A N 1
ATOM 534 C CA . ASP A 1 68 ? -4.638 15.400 -9.602 1.00 96.06 68 ASP A CA 1
ATOM 535 C C . ASP A 1 68 ? -5.080 15.271 -8.132 1.00 96.06 68 ASP A C 1
ATOM 537 O O . ASP A 1 68 ? -5.663 16.199 -7.573 1.00 96.06 68 ASP A O 1
ATOM 541 N N . ARG A 1 69 ? -4.831 14.118 -7.496 1.00 97.50 69 ARG A N 1
ATOM 542 C CA . ARG A 1 69 ? -5.230 13.893 -6.103 1.00 97.50 69 ARG A CA 1
ATOM 543 C C . ARG A 1 69 ? -4.491 14.824 -5.151 1.00 97.50 69 ARG A C 1
ATOM 545 O O . ARG A 1 69 ? -3.270 14.976 -5.228 1.00 97.50 69 ARG A O 1
ATOM 552 N N . GLU A 1 70 ? -5.225 15.365 -4.190 1.00 97.38 70 GLU A N 1
ATOM 553 C CA . GLU A 1 70 ? -4.650 16.088 -3.064 1.00 97.38 70 GLU A CA 1
ATOM 554 C C . GLU A 1 70 ? -3.966 15.114 -2.098 1.00 97.38 70 GLU A C 1
ATOM 556 O O . GLU A 1 70 ? -4.510 14.061 -1.766 1.00 97.38 70 GLU A O 1
ATOM 561 N N . VAL A 1 71 ? -2.763 15.460 -1.636 1.00 97.38 71 VAL A N 1
ATOM 562 C CA . VAL A 1 71 ? -2.033 14.662 -0.644 1.00 97.38 71 VAL A CA 1
ATOM 563 C C . VAL A 1 71 ? -2.245 15.265 0.738 1.00 97.38 71 VAL A C 1
ATOM 565 O O . VAL A 1 71 ? -1.772 16.369 1.002 1.00 97.38 71 VAL A O 1
ATOM 568 N N . ILE A 1 72 ? -2.887 14.511 1.625 1.00 97.00 72 ILE A N 1
ATOM 569 C CA . ILE A 1 72 ? -3.175 14.912 3.004 1.00 97.00 72 ILE A CA 1
ATOM 570 C C . ILE A 1 72 ? -2.359 14.024 3.949 1.00 97.00 72 ILE A C 1
ATOM 572 O O . ILE A 1 72 ? -2.526 12.804 3.979 1.00 97.00 72 ILE A O 1
ATOM 576 N N . ASP A 1 73 ? -1.455 14.636 4.711 1.00 95.25 73 ASP A N 1
ATOM 577 C CA . ASP A 1 73 ? -0.629 13.954 5.713 1.00 95.25 73 ASP A CA 1
ATOM 578 C C . ASP A 1 73 ? -1.153 14.265 7.119 1.00 95.25 73 ASP A C 1
ATOM 580 O O . ASP A 1 73 ? -0.820 15.287 7.716 1.00 95.25 73 ASP A O 1
ATOM 584 N N . GLY A 1 74 ? -1.996 13.375 7.636 1.00 94.75 74 GLY A N 1
ATOM 585 C CA . GLY A 1 74 ? -2.567 13.459 8.974 1.00 94.75 74 GLY A CA 1
ATOM 586 C C . GLY A 1 74 ? -1.626 13.013 10.087 1.00 94.75 74 GLY A C 1
ATOM 587 O O . GLY A 1 74 ? -1.947 13.228 11.251 1.00 94.75 74 GLY A O 1
ATOM 588 N N . LEU A 1 75 ? -0.452 12.436 9.800 1.00 91.62 75 LEU A N 1
ATOM 589 C CA . LEU A 1 75 ? 0.398 11.803 10.825 1.00 91.62 75 LEU A CA 1
ATOM 590 C C . LEU A 1 75 ? 0.916 12.761 11.909 1.00 91.62 75 LEU A C 1
ATOM 592 O O . LEU A 1 75 ? 1.400 12.306 12.946 1.00 91.62 75 LEU A O 1
ATOM 596 N N . LYS A 1 76 ? 0.868 14.072 11.657 1.00 85.88 76 LYS A N 1
ATOM 597 C CA . LYS A 1 76 ? 1.289 15.126 12.597 1.00 85.88 76 LYS A CA 1
ATOM 598 C C . LYS A 1 76 ? 0.127 15.906 13.205 1.00 85.88 76 LYS A C 1
ATOM 600 O O . LYS A 1 76 ? 0.348 16.692 14.119 1.00 85.88 76 LYS A O 1
ATOM 605 N N . GLU A 1 77 ? -1.077 15.702 12.692 1.00 89.94 77 GLU A N 1
ATOM 606 C CA . GLU A 1 77 ? -2.280 16.366 13.175 1.00 89.94 77 GLU A CA 1
ATOM 607 C C . GLU A 1 77 ? -2.825 15.624 14.398 1.00 89.94 77 GLU A C 1
ATOM 609 O O . GLU A 1 77 ? -2.752 14.400 14.462 1.00 89.94 77 GLU A O 1
ATOM 614 N N . GLU A 1 78 ? -3.409 16.329 15.366 1.00 88.56 78 GLU A N 1
ATOM 615 C CA . GLU A 1 78 ? -4.076 15.670 16.505 1.00 88.56 78 GLU A CA 1
ATOM 616 C C . GLU A 1 78 ? -5.467 15.140 16.132 1.00 88.56 78 GLU A C 1
ATOM 618 O O . GLU A 1 78 ? -5.943 14.148 16.683 1.00 88.56 78 GLU A O 1
ATOM 623 N N . HIS A 1 79 ? -6.129 15.794 15.178 1.00 93.44 79 HIS A N 1
ATOM 624 C CA . HIS A 1 79 ? -7.478 15.450 14.750 1.00 93.44 79 HIS A CA 1
ATOM 625 C C . HIS A 1 79 ? -7.476 14.387 13.639 1.00 93.44 79 HIS A C 1
ATOM 627 O O . HIS A 1 79 ? -6.467 14.135 12.973 1.00 93.44 79 HIS A O 1
ATOM 633 N N . LYS A 1 80 ? -8.634 13.743 13.464 1.00 96.06 80 LYS A N 1
ATOM 634 C CA . LYS A 1 80 ? -8.905 12.759 12.409 1.00 96.06 80 LYS A CA 1
ATOM 635 C C . LYS A 1 80 ? -9.047 13.472 11.064 1.00 96.06 80 LYS A C 1
ATOM 637 O O . LYS A 1 80 ? -9.822 14.424 10.983 1.00 96.06 80 LYS A O 1
ATOM 642 N N . VAL A 1 81 ? -8.342 13.006 10.031 1.00 97.12 81 VAL A N 1
ATOM 643 C CA . VAL A 1 81 ? -8.389 13.615 8.682 1.00 97.12 81 VAL A CA 1
ATOM 644 C C . VAL A 1 81 ? -9.019 12.717 7.614 1.00 97.12 81 VAL A C 1
ATOM 646 O O . VAL A 1 81 ? -9.220 13.150 6.483 1.00 97.12 81 VAL A O 1
ATOM 649 N N . LEU A 1 82 ? -9.336 11.463 7.947 1.00 97.69 82 LEU A N 1
ATOM 650 C CA . LEU A 1 82 ? -10.016 10.554 7.025 1.00 97.69 82 LEU A CA 1
ATOM 651 C C . LEU A 1 82 ? -11.480 10.978 6.797 1.00 97.69 82 LEU A C 1
ATOM 653 O O . LEU A 1 82 ? -12.117 11.476 7.725 1.00 97.69 82 LEU A O 1
ATOM 657 N N . PRO A 1 83 ? -12.063 10.727 5.612 1.00 96.94 83 PRO A N 1
ATOM 658 C CA . PRO A 1 83 ? -13.495 10.919 5.387 1.00 96.94 83 PRO A CA 1
ATOM 659 C C . PRO A 1 83 ? -14.324 9.932 6.217 1.00 96.94 83 PRO A C 1
ATOM 661 O O . PRO A 1 83 ? -13.862 8.822 6.482 1.00 96.94 83 PRO A O 1
ATOM 664 N N . ASP A 1 84 ? -15.561 10.299 6.568 1.00 96.69 84 ASP A N 1
ATOM 665 C CA . ASP A 1 84 ? -16.437 9.539 7.481 1.00 96.69 84 ASP A CA 1
ATOM 666 C C . ASP A 1 84 ? -16.516 8.039 7.161 1.00 96.69 84 ASP A C 1
ATOM 668 O O . ASP A 1 84 ? -16.366 7.206 8.051 1.00 96.69 84 ASP A O 1
ATOM 672 N N . PHE A 1 85 ? -16.657 7.685 5.880 1.00 95.31 85 PHE A N 1
ATOM 673 C CA . PHE A 1 85 ? -16.670 6.291 5.427 1.00 95.31 85 PHE A CA 1
ATOM 674 C C . PHE A 1 85 ? -15.383 5.530 5.792 1.00 95.31 85 PHE A C 1
ATOM 676 O O . PHE A 1 85 ? -15.427 4.406 6.289 1.00 95.31 85 PHE A O 1
ATOM 683 N N . ALA A 1 86 ? -14.218 6.144 5.576 1.00 97.12 86 ALA A N 1
ATOM 684 C CA . ALA A 1 86 ? -12.945 5.542 5.949 1.00 97.12 86 ALA A CA 1
ATOM 685 C C . ALA A 1 86 ? -12.773 5.512 7.474 1.00 97.12 86 ALA A C 1
ATOM 687 O O . ALA A 1 86 ? -12.270 4.520 7.996 1.00 97.12 86 ALA A O 1
ATOM 688 N N . GLN A 1 87 ? -13.243 6.537 8.198 1.00 97.50 87 GLN A N 1
ATOM 689 C CA . GLN A 1 87 ? -13.247 6.512 9.664 1.00 97.50 87 GLN A CA 1
ATOM 690 C C . 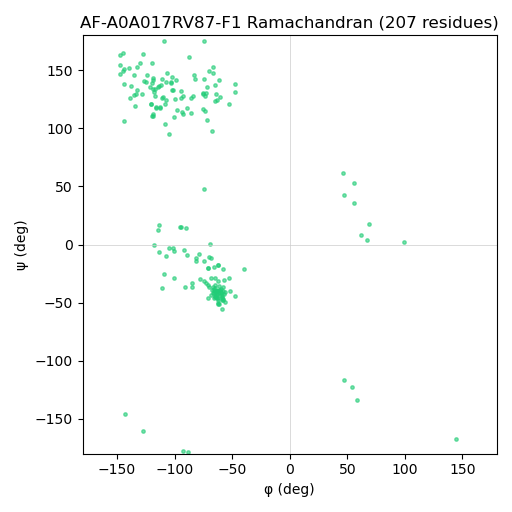GLN A 1 87 ? -14.053 5.326 10.197 1.00 97.50 87 GLN A C 1
ATOM 692 O O . GLN A 1 87 ? -13.582 4.636 11.095 1.00 97.50 87 GLN A O 1
ATOM 697 N N . GLU A 1 88 ? -15.231 5.053 9.627 1.00 96.06 88 GLU A N 1
ATOM 698 C CA . GLU A 1 88 ? -16.067 3.912 10.009 1.00 96.06 88 GLU A CA 1
ATOM 699 C C . GLU A 1 88 ? -15.331 2.583 9.803 1.00 96.06 88 GLU A C 1
ATOM 701 O O . GLU A 1 88 ? -15.373 1.717 10.682 1.00 96.06 88 GLU A O 1
ATOM 706 N N . ILE A 1 89 ? -14.596 2.441 8.693 1.00 96.50 89 ILE A N 1
ATOM 707 C CA . ILE A 1 89 ? -13.787 1.245 8.441 1.00 96.50 89 ILE A CA 1
ATOM 708 C C . ILE A 1 89 ? -12.721 1.075 9.523 1.00 96.50 89 ILE A C 1
ATOM 710 O O . ILE A 1 89 ? -12.609 -0.002 10.107 1.00 96.50 89 ILE A O 1
ATOM 714 N N . VAL A 1 90 ? -11.942 2.126 9.795 1.00 96.31 90 VAL A N 1
ATOM 715 C CA . VAL A 1 90 ? -10.823 2.067 10.747 1.00 96.31 90 VAL A CA 1
ATOM 716 C C . VAL A 1 90 ? -11.323 1.852 12.175 1.00 96.31 90 VAL A C 1
ATOM 718 O O . VAL A 1 90 ? -10.775 1.025 12.901 1.00 96.31 90 VAL A O 1
ATOM 721 N N . SER A 1 91 ? -12.398 2.538 12.568 1.00 96.06 91 SER A N 1
ATOM 722 C CA . SER A 1 91 ? -12.985 2.448 13.907 1.00 96.06 91 SER A CA 1
ATOM 723 C C . SER A 1 91 ? -13.589 1.082 14.238 1.00 96.06 91 SER A C 1
ATOM 725 O O . SER A 1 91 ? -13.755 0.771 15.415 1.00 96.06 91 SER A O 1
ATOM 727 N N . ASN A 1 92 ? -13.894 0.256 13.234 1.00 95.25 92 ASN A N 1
ATOM 728 C CA . ASN A 1 92 ? -14.528 -1.051 13.418 1.00 95.25 92 ASN A CA 1
ATOM 729 C C . ASN A 1 92 ? -13.625 -2.236 13.032 1.00 95.25 92 ASN A C 1
ATOM 731 O O . ASN A 1 92 ? -14.114 -3.355 12.852 1.00 95.25 92 ASN A O 1
ATOM 735 N N . ILE A 1 93 ? -12.311 -2.023 12.921 1.00 94.25 93 ILE A N 1
ATOM 736 C CA . ILE A 1 93 ? -11.353 -3.120 12.745 1.00 94.25 93 ILE A CA 1
ATOM 737 C C . ILE A 1 93 ? -11.381 -4.010 13.986 1.00 94.25 93 ILE A C 1
ATOM 739 O O . ILE A 1 93 ? -11.234 -3.542 15.115 1.00 94.25 93 ILE A O 1
ATOM 743 N N . LYS A 1 94 ? -11.530 -5.316 13.770 1.00 91.75 94 LYS A N 1
ATOM 744 C CA . LYS A 1 94 ? -11.488 -6.316 14.838 1.00 91.75 94 LYS A CA 1
ATOM 745 C C . LYS A 1 94 ? -10.147 -7.019 14.826 1.00 91.75 94 LYS A C 1
ATOM 747 O O . LYS A 1 94 ? -9.700 -7.478 13.776 1.00 91.75 94 LYS A O 1
ATOM 752 N N . VAL A 1 95 ? -9.547 -7.147 16.002 1.00 89.06 95 VAL A N 1
ATOM 753 C CA . VAL A 1 95 ? -8.268 -7.832 16.197 1.00 89.06 95 VAL A CA 1
ATOM 754 C C . VAL A 1 95 ? -8.460 -8.966 17.179 1.00 89.06 95 VAL A C 1
ATOM 756 O O . VAL A 1 95 ? -9.101 -8.793 18.213 1.00 89.06 95 VAL A O 1
ATOM 759 N N . GLU A 1 96 ? -7.888 -10.116 16.857 1.00 89.44 96 GLU A N 1
ATOM 760 C CA . GLU A 1 96 ? -7.914 -11.292 17.713 1.00 89.44 96 GLU A CA 1
ATOM 761 C C . GLU A 1 96 ? -6.517 -11.901 17.806 1.00 89.44 96 GLU A C 1
ATOM 763 O O . GLU A 1 96 ? -5.866 -12.155 16.790 1.00 89.44 96 GLU A O 1
ATOM 768 N N . GLU A 1 97 ? -6.065 -12.147 19.034 1.00 87.12 97 GLU A N 1
ATOM 769 C CA . GLU A 1 97 ? -4.868 -12.935 19.323 1.00 87.12 97 GLU A CA 1
ATOM 770 C C . GLU A 1 97 ? -5.310 -14.387 19.559 1.00 87.12 97 GLU A C 1
ATOM 772 O O . GLU A 1 97 ? -6.035 -14.682 20.510 1.00 87.12 97 GLU A O 1
ATOM 777 N N . VAL A 1 98 ? -4.911 -15.293 18.664 1.00 86.38 98 VAL A N 1
ATOM 778 C CA . VAL A 1 98 ? -5.184 -16.734 18.761 1.00 86.38 98 VAL A CA 1
ATOM 779 C C . VAL A 1 98 ? -3.856 -17.464 18.818 1.00 86.38 98 VAL A C 1
ATOM 781 O O . VAL A 1 98 ? -3.144 -17.539 17.813 1.00 86.38 98 VAL A O 1
ATOM 784 N N . LEU A 1 99 ? -3.543 -18.045 19.977 1.00 85.62 99 LEU A N 1
ATOM 785 C CA . LEU A 1 99 ? -2.237 -18.656 20.238 1.00 85.62 99 LEU A CA 1
ATOM 786 C C . LEU A 1 99 ? -1.116 -17.636 19.947 1.00 85.62 99 LEU A C 1
ATOM 788 O O . LEU A 1 99 ? -1.126 -16.545 20.501 1.00 85.62 99 LEU A O 1
ATOM 792 N N . GLU A 1 100 ? -0.190 -17.969 19.048 1.00 81.88 100 GLU A N 1
ATOM 793 C CA . GLU A 1 100 ? 0.949 -17.135 18.637 1.00 81.88 100 GLU A CA 1
ATOM 794 C C . GLU A 1 100 ? 0.654 -16.298 17.373 1.00 81.88 100 GLU A C 1
ATOM 796 O O . GLU A 1 100 ? 1.566 -15.817 16.697 1.00 81.88 100 GLU A O 1
ATOM 801 N N . CYS A 1 101 ? -0.619 -16.172 16.980 1.00 84.12 101 CYS A N 1
ATOM 802 C CA . CYS A 1 101 ? -1.039 -15.472 15.766 1.00 84.12 101 CYS A CA 1
ATOM 803 C C . CYS A 1 101 ? -1.944 -14.279 16.079 1.00 84.12 101 CYS A C 1
ATOM 805 O O . CYS A 1 101 ? -2.841 -14.370 16.914 1.00 84.12 101 CYS A O 1
ATOM 807 N N . ILE A 1 102 ? -1.762 -13.189 15.333 1.00 86.75 102 ILE A N 1
ATOM 808 C CA . ILE A 1 102 ? -2.674 -12.040 15.346 1.00 86.75 102 ILE A CA 1
ATOM 809 C C . ILE A 1 102 ? -3.450 -12.040 14.036 1.00 86.75 102 ILE A C 1
ATOM 811 O O . ILE A 1 102 ? -2.852 -12.011 12.956 1.00 86.75 102 ILE A O 1
ATOM 815 N N . TYR A 1 103 ? -4.775 -12.053 14.138 1.00 90.38 103 TYR A N 1
ATOM 816 C CA . TYR A 1 103 ? -5.693 -11.925 13.015 1.00 90.38 103 TYR A CA 1
ATOM 817 C C . TYR A 1 103 ? -6.416 -10.587 13.077 1.00 90.38 103 TYR A C 1
ATOM 819 O O . TYR A 1 103 ? -6.807 -10.130 14.150 1.00 90.38 103 TYR A O 1
ATOM 827 N N . ALA A 1 104 ? -6.629 -9.989 11.911 1.00 91.88 104 ALA A N 1
ATOM 828 C CA . ALA A 1 104 ? -7.439 -8.795 11.747 1.00 91.88 104 ALA A CA 1
ATOM 829 C C . ALA A 1 104 ? -8.612 -9.083 10.809 1.00 91.88 104 ALA A C 1
ATOM 831 O O . ALA A 1 104 ? -8.454 -9.764 9.794 1.00 91.88 104 ALA A O 1
ATOM 832 N N . SER A 1 105 ? -9.782 -8.558 11.154 1.00 93.69 105 SER A N 1
ATOM 833 C CA . SER A 1 105 ? -10.953 -8.515 10.277 1.00 93.69 105 SER A CA 1
ATOM 834 C C . SER A 1 105 ? -11.321 -7.056 10.059 1.00 93.69 105 SER A C 1
ATOM 836 O O . SER A 1 105 ? -11.348 -6.265 11.004 1.00 93.69 105 SER A O 1
ATOM 838 N N . PHE A 1 106 ? -11.580 -6.701 8.808 1.00 94.31 106 PHE A N 1
ATOM 839 C CA . PHE A 1 106 ? -11.923 -5.342 8.410 1.00 94.31 106 PHE A CA 1
ATOM 840 C C . PHE A 1 106 ? -13.413 -5.314 8.064 1.00 94.31 106 PHE A C 1
ATOM 842 O O . PHE A 1 106 ? -13.881 -6.258 7.425 1.00 94.31 106 PHE A O 1
ATOM 849 N N . PRO A 1 107 ? -14.168 -4.266 8.435 1.00 95.06 107 PRO A N 1
ATOM 850 C CA . PRO A 1 107 ? -15.601 -4.133 8.144 1.00 95.06 107 PRO A CA 1
ATOM 851 C C . PRO A 1 107 ? -15.845 -3.775 6.663 1.00 95.06 107 PRO A C 1
ATOM 853 O O . PRO A 1 107 ? -16.573 -2.846 6.330 1.00 95.06 107 PRO A O 1
ATOM 856 N N . LEU A 1 108 ? -15.184 -4.492 5.758 1.00 95.44 108 LEU A N 1
ATOM 857 C CA . LEU A 1 108 ? -15.255 -4.319 4.316 1.00 95.44 108 LEU A CA 1
ATOM 858 C C . LEU A 1 108 ? -16.153 -5.401 3.722 1.00 95.44 108 LEU A C 1
ATOM 860 O O . LEU A 1 108 ? -16.143 -6.552 4.154 1.00 95.44 108 LEU A O 1
ATOM 864 N N . SER A 1 109 ? -16.906 -5.031 2.692 1.00 95.69 109 SER A N 1
ATOM 865 C CA . SER A 1 109 ? -17.717 -5.963 1.916 1.00 95.69 109 SER A CA 1
ATOM 866 C C . SER A 1 109 ? -17.599 -5.622 0.440 1.00 95.69 109 SER A C 1
ATOM 868 O O . SER A 1 109 ? -17.813 -4.473 0.054 1.00 95.69 109 SER A O 1
ATOM 870 N N . GLY A 1 110 ? -17.223 -6.597 -0.386 1.00 96.31 110 GLY A N 1
ATOM 871 C CA . GLY A 1 110 ? -17.091 -6.394 -1.826 1.00 96.31 110 GLY A CA 1
ATOM 872 C C . GLY A 1 110 ? -15.947 -7.172 -2.459 1.00 96.31 110 GLY A C 1
ATOM 873 O O . GLY A 1 110 ? -15.382 -8.086 -1.862 1.00 96.31 110 GLY A O 1
ATOM 874 N N . LEU A 1 111 ? -15.628 -6.811 -3.700 1.00 97.88 111 LEU A N 1
ATOM 875 C CA . LEU A 1 111 ? -14.545 -7.404 -4.477 1.00 97.88 111 LEU A CA 1
ATOM 876 C C . LEU A 1 111 ? -13.312 -6.498 -4.419 1.00 97.88 111 LEU A C 1
ATOM 878 O O . LEU A 1 111 ? -13.404 -5.320 -4.769 1.00 97.88 111 LEU A O 1
ATOM 882 N N . PHE A 1 112 ? -12.173 -7.051 -4.007 1.00 98.25 112 PHE A N 1
ATOM 883 C CA . PHE A 1 112 ? -10.927 -6.309 -3.835 1.00 98.25 112 PHE A CA 1
ATOM 884 C C . PHE A 1 112 ? -9.737 -7.059 -4.428 1.00 98.25 112 PHE A C 1
ATOM 886 O O . PHE A 1 112 ? -9.644 -8.282 -4.320 1.00 98.25 112 PHE A O 1
ATOM 893 N N . ASP A 1 113 ? -8.782 -6.309 -4.971 1.00 97.81 113 ASP A N 1
ATOM 894 C CA . ASP A 1 113 ? -7.417 -6.809 -5.114 1.00 97.81 113 ASP A CA 1
ATOM 895 C C . ASP A 1 113 ? -6.680 -6.568 -3.797 1.00 97.81 113 ASP A C 1
ATOM 897 O O . ASP A 1 113 ? -6.676 -5.452 -3.269 1.00 97.81 113 ASP A O 1
ATOM 901 N N . ILE A 1 114 ? -6.072 -7.616 -3.254 1.00 97.31 114 ILE A N 1
ATOM 902 C CA . ILE A 1 114 ? -5.411 -7.594 -1.954 1.00 97.31 114 ILE A CA 1
ATOM 903 C C . ILE A 1 114 ? -3.905 -7.689 -2.157 1.00 97.31 114 ILE A C 1
ATOM 905 O O . ILE A 1 114 ? -3.415 -8.619 -2.800 1.00 97.31 114 ILE A O 1
ATOM 909 N N . VAL A 1 115 ? -3.170 -6.752 -1.562 1.00 96.00 115 VAL A N 1
ATOM 910 C CA . VAL A 1 115 ? -1.707 -6.797 -1.493 1.00 96.00 115 VAL A CA 1
ATOM 911 C C . VAL A 1 115 ? -1.296 -6.918 -0.039 1.00 96.00 115 VAL A C 1
ATOM 913 O O . VAL A 1 115 ? -1.586 -6.043 0.769 1.00 96.00 115 VAL A O 1
ATOM 916 N N . GLN A 1 116 ? -0.621 -8.009 0.298 1.00 92.62 116 GLN A N 1
ATOM 917 C CA . GLN A 1 116 ? -0.023 -8.217 1.611 1.00 92.62 116 GLN A CA 1
ATOM 918 C C . GLN A 1 116 ? 1.488 -8.166 1.479 1.00 92.62 116 GLN A C 1
ATOM 920 O O . GLN A 1 116 ? 2.078 -8.895 0.678 1.00 92.62 116 GLN A O 1
ATOM 925 N N . LYS A 1 117 ? 2.124 -7.319 2.279 1.00 88.75 117 LYS A N 1
ATOM 926 C CA . LYS A 1 117 ? 3.576 -7.260 2.385 1.00 88.75 117 LYS A CA 1
ATOM 927 C C . LYS A 1 117 ? 3.990 -7.676 3.775 1.00 88.75 117 LYS A C 1
ATOM 929 O O . LYS A 1 117 ? 3.417 -7.236 4.765 1.00 88.75 117 LYS A O 1
ATOM 934 N N . GLY A 1 118 ? 5.009 -8.512 3.826 1.00 80.75 118 GLY A N 1
ATOM 935 C CA . GLY A 1 118 ? 5.574 -8.985 5.073 1.00 80.75 118 GLY A CA 1
ATOM 936 C C . GLY A 1 118 ? 7.083 -9.131 4.977 1.00 80.75 118 GLY A C 1
ATOM 937 O O . GLY A 1 118 ? 7.778 -8.397 4.269 1.00 80.75 118 GLY A O 1
ATOM 938 N N . TYR A 1 119 ? 7.570 -10.138 5.688 1.00 70.69 119 TYR A N 1
ATOM 939 C CA . TYR A 1 119 ? 8.977 -10.433 5.937 1.00 70.69 119 TYR A CA 1
ATOM 940 C C . TYR A 1 119 ? 9.866 -10.394 4.690 1.00 70.69 119 TYR A C 1
ATOM 942 O O . TYR A 1 119 ? 9.506 -10.945 3.650 1.00 70.69 119 TYR A O 1
ATOM 950 N N . ARG A 1 120 ? 11.068 -9.810 4.801 1.00 69.06 120 ARG A N 1
ATOM 951 C CA . ARG A 1 120 ? 12.129 -9.866 3.766 1.00 69.06 120 ARG A CA 1
ATOM 952 C C . ARG A 1 120 ? 11.680 -9.571 2.323 1.00 69.06 120 ARG A C 1
ATOM 954 O O . ARG A 1 120 ? 12.153 -10.201 1.379 1.00 69.06 120 ARG A O 1
ATOM 961 N N . SER A 1 121 ? 10.831 -8.563 2.129 1.00 68.25 121 SER A N 1
ATOM 962 C CA . SER A 1 121 ? 10.261 -8.195 0.815 1.00 68.25 121 SER A CA 1
ATOM 963 C C . SER A 1 121 ? 9.264 -9.208 0.239 1.00 68.25 121 SER A C 1
ATOM 965 O O . SER A 1 121 ? 8.983 -9.162 -0.960 1.00 68.25 121 SER A O 1
ATOM 967 N N . CYS A 1 122 ? 8.722 -10.112 1.060 1.00 80.56 122 CYS A N 1
ATOM 968 C CA . CYS A 1 122 ? 7.596 -10.947 0.664 1.00 80.56 122 CYS A CA 1
ATOM 969 C C . CYS A 1 122 ? 6.405 -10.047 0.323 1.00 80.56 122 CYS A C 1
ATOM 971 O O . CYS A 1 122 ? 6.019 -9.183 1.113 1.00 80.56 122 CYS A O 1
ATOM 973 N N . CYS A 1 123 ? 5.852 -10.249 -0.867 1.00 87.88 123 CYS A N 1
ATOM 974 C CA . CYS A 1 123 ? 4.683 -9.549 -1.369 1.00 87.88 123 CYS A CA 1
ATOM 975 C C . CYS A 1 123 ? 3.757 -10.600 -1.973 1.00 87.88 123 CYS A C 1
ATOM 977 O O . CYS A 1 123 ? 4.151 -11.300 -2.906 1.00 87.88 123 CYS A O 1
ATOM 979 N N . ILE A 1 124 ? 2.552 -10.714 -1.430 1.00 90.69 124 ILE A N 1
ATOM 980 C CA . ILE A 1 124 ? 1.497 -11.591 -1.927 1.00 90.69 124 ILE A CA 1
ATOM 981 C C . ILE A 1 124 ? 0.436 -10.689 -2.545 1.00 90.69 124 ILE A C 1
ATOM 983 O O . ILE A 1 124 ? -0.106 -9.814 -1.873 1.00 90.69 124 ILE A O 1
ATOM 987 N N . GLU A 1 125 ? 0.159 -10.892 -3.829 1.00 93.00 125 GLU A N 1
ATOM 988 C CA . GLU A 1 125 ? -0.877 -10.173 -4.569 1.00 93.00 125 GLU A CA 1
ATOM 989 C C . GLU A 1 125 ? -1.972 -11.179 -4.931 1.00 93.00 125 GLU A C 1
ATOM 991 O O . GLU A 1 125 ? -1.709 -12.167 -5.616 1.00 93.00 125 GLU A O 1
ATOM 996 N N . THR A 1 126 ? -3.192 -10.954 -4.442 1.00 94.06 126 THR A N 1
ATOM 997 C CA . THR A 1 126 ? -4.361 -11.787 -4.757 1.00 94.06 126 THR A CA 1
ATOM 998 C C . THR A 1 126 ? -5.421 -10.911 -5.406 1.00 94.06 126 THR A C 1
ATOM 1000 O O . THR A 1 126 ? -5.854 -9.924 -4.821 1.00 94.06 126 THR A O 1
ATOM 1003 N N . VAL A 1 127 ? -5.819 -11.250 -6.628 1.00 95.19 127 VAL A N 1
ATOM 1004 C CA . VAL A 1 127 ? -6.688 -10.417 -7.472 1.00 95.19 127 VAL A CA 1
ATOM 1005 C C . VAL A 1 127 ? -8.130 -10.912 -7.378 1.00 95.19 127 VAL A C 1
ATOM 1007 O O . VAL A 1 127 ? -8.360 -12.120 -7.362 1.00 95.19 127 VAL A O 1
ATOM 1010 N N . SER A 1 128 ? -9.095 -9.987 -7.361 1.00 94.56 128 SER A N 1
ATOM 1011 C CA . SER A 1 128 ? -10.536 -10.284 -7.375 1.00 94.56 128 SER A CA 1
ATOM 1012 C C . SER A 1 128 ? -10.999 -11.204 -6.235 1.00 94.56 128 SER A C 1
ATOM 1014 O O . SER A 1 128 ? -11.666 -12.215 -6.454 1.00 94.56 128 SER A O 1
ATOM 1016 N N . VAL A 1 129 ? -10.665 -10.838 -4.997 1.00 96.44 129 VAL A N 1
ATOM 1017 C CA . VAL A 1 129 ? -11.078 -11.548 -3.781 1.00 96.44 129 VAL A CA 1
ATOM 1018 C C . VAL A 1 129 ? -12.366 -10.949 -3.233 1.00 96.44 129 VAL A C 1
ATOM 1020 O O . VAL A 1 129 ? -12.449 -9.742 -3.004 1.00 96.44 129 VAL A O 1
ATOM 1023 N N . THR A 1 130 ? -13.373 -11.785 -2.981 1.00 96.88 130 THR A N 1
ATOM 1024 C CA . THR A 1 130 ? -14.555 -11.364 -2.222 1.00 96.88 130 THR A CA 1
ATOM 1025 C C . THR A 1 130 ? -14.205 -11.282 -0.740 1.00 96.88 130 THR A C 1
ATOM 1027 O O . THR A 1 130 ? -13.879 -12.290 -0.113 1.00 96.88 130 THR A O 1
ATOM 1030 N N . VAL A 1 131 ? -14.279 -10.077 -0.187 1.00 96.81 131 VAL A N 1
ATOM 1031 C CA . VAL A 1 131 ? -14.084 -9.788 1.234 1.00 96.81 131 VAL A CA 1
ATOM 1032 C C . VAL A 1 131 ? -15.447 -9.570 1.872 1.00 96.81 131 VAL A C 1
ATOM 1034 O O . VAL A 1 131 ? -16.332 -8.951 1.281 1.00 96.81 131 VAL A O 1
ATOM 1037 N N . SER A 1 132 ? -15.603 -10.091 3.081 1.00 96.19 132 SER A N 1
ATOM 1038 C CA . SER A 1 132 ? -16.757 -9.871 3.948 1.00 96.19 132 SER A CA 1
ATOM 1039 C C . SER A 1 132 ? -16.274 -9.404 5.325 1.00 96.19 132 SER A C 1
ATOM 1041 O O . SER A 1 132 ? -15.104 -9.626 5.648 1.00 96.19 132 SER A O 1
ATOM 1043 N N . PRO A 1 133 ? -17.149 -8.842 6.177 1.00 93.94 133 PRO A N 1
ATOM 1044 C CA . PRO A 1 133 ? -16.764 -8.426 7.528 1.00 93.94 133 PRO A CA 1
ATOM 1045 C C . PRO A 1 133 ? -16.196 -9.552 8.410 1.00 93.94 133 PRO A C 1
ATOM 1047 O O . PRO A 1 133 ? -15.476 -9.275 9.368 1.00 93.94 133 PRO A O 1
ATOM 1050 N N . ASP A 1 134 ? -16.496 -10.813 8.080 1.00 92.50 134 ASP A N 1
ATOM 1051 C CA . ASP A 1 134 ? -16.001 -12.003 8.784 1.00 92.50 134 ASP A CA 1
ATOM 1052 C C . ASP A 1 134 ? -14.696 -12.561 8.185 1.00 92.50 134 ASP A C 1
ATOM 1054 O O . ASP A 1 134 ? -14.110 -13.509 8.714 1.00 92.50 134 ASP A O 1
ATOM 1058 N N . SER A 1 135 ? -14.220 -11.994 7.072 1.00 94.81 135 SER A N 1
ATOM 1059 C CA . SER A 1 135 ? -12.952 -12.382 6.461 1.00 94.81 135 SER A CA 1
ATOM 1060 C C . SER A 1 135 ? -11.791 -12.037 7.393 1.00 94.81 135 SER A C 1
ATOM 1062 O O . SER A 1 135 ? -11.591 -10.884 7.775 1.00 94.81 135 SER A O 1
ATOM 1064 N N . ARG A 1 136 ? -10.993 -13.055 7.721 1.00 92.94 136 ARG A N 1
ATOM 1065 C CA . ARG A 1 136 ? -9.823 -12.936 8.593 1.00 92.94 136 ARG A CA 1
ATOM 1066 C C . ARG A 1 136 ? -8.541 -12.904 7.786 1.00 92.94 136 ARG A C 1
ATOM 1068 O O . ARG A 1 136 ? -8.301 -13.774 6.952 1.00 92.94 136 ARG A O 1
ATOM 1075 N N . PHE A 1 137 ? -7.676 -11.958 8.120 1.00 91.62 137 PHE A N 1
ATOM 1076 C CA . PHE A 1 137 ? -6.341 -11.842 7.555 1.00 91.62 137 PHE A CA 1
ATOM 1077 C C . PHE A 1 137 ? -5.313 -12.015 8.660 1.00 91.62 137 PHE A C 1
ATOM 1079 O O . PHE A 1 137 ? -5.386 -11.365 9.704 1.00 91.62 137 PHE A O 1
ATOM 1086 N N . GLN A 1 138 ? -4.361 -12.916 8.441 1.00 87.94 138 GLN A N 1
ATOM 1087 C CA . GLN A 1 138 ? -3.270 -13.119 9.377 1.00 87.94 138 GLN A CA 1
ATOM 1088 C C . GLN A 1 138 ? -2.291 -11.953 9.269 1.00 87.94 138 GLN A C 1
ATOM 1090 O O . GLN A 1 138 ? -1.644 -11.764 8.244 1.00 87.94 138 GLN A O 1
ATOM 1095 N N . PHE A 1 139 ? -2.194 -11.188 10.346 1.00 80.62 139 PHE A N 1
ATOM 1096 C CA . PHE A 1 139 ? -1.331 -10.022 10.447 1.00 80.62 139 PHE A CA 1
ATOM 1097 C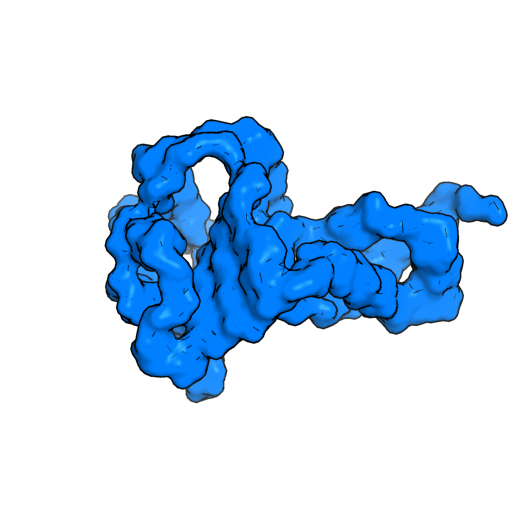 C . PHE A 1 139 ? 0.049 -10.400 10.996 1.00 80.62 139 PHE A C 1
ATOM 1099 O O . PHE A 1 139 ? 1.073 -9.871 10.572 1.00 80.62 139 PHE A O 1
ATOM 1106 N N . LYS A 1 140 ? 0.080 -11.348 11.941 1.00 78.62 140 LYS A N 1
ATOM 1107 C CA . LYS A 1 140 ? 1.307 -11.777 12.616 1.00 78.62 140 LYS A CA 1
ATOM 1108 C C . LYS A 1 140 ? 1.303 -13.266 12.930 1.00 78.62 140 LYS A C 1
ATOM 1110 O O . LYS A 1 140 ? 0.250 -13.842 13.211 1.00 78.62 140 LYS A O 1
ATOM 1115 N N . ASN A 1 141 ? 2.490 -13.863 12.937 1.00 80.56 141 ASN A N 1
ATOM 1116 C CA . ASN A 1 141 ? 2.725 -15.212 13.434 1.00 80.56 141 ASN A CA 1
ATOM 1117 C C . ASN A 1 141 ? 4.089 -15.287 14.128 1.00 80.56 141 ASN A C 1
ATOM 1119 O O . ASN A 1 141 ? 5.121 -15.304 13.454 1.00 80.56 141 ASN A O 1
ATOM 1123 N N . ASP A 1 142 ? 4.099 -15.357 15.457 1.00 76.38 142 ASP A N 1
ATOM 1124 C CA . ASP A 1 142 ? 5.328 -15.382 16.257 1.00 76.38 142 ASP A CA 1
ATOM 1125 C C . ASP A 1 142 ? 6.115 -16.704 16.100 1.00 76.38 142 ASP A C 1
ATOM 1127 O O . ASP A 1 142 ? 7.290 -16.761 16.464 1.00 76.38 142 ASP A O 1
ATOM 1131 N N . LEU A 1 143 ? 5.525 -17.733 15.471 1.00 80.19 143 LEU A N 1
ATOM 1132 C CA . LEU A 1 143 ? 6.215 -18.979 15.108 1.00 80.19 143 LEU A CA 1
ATOM 1133 C C . LEU A 1 143 ? 7.035 -18.872 13.813 1.00 80.19 143 LEU A C 1
ATOM 1135 O O . LEU A 1 143 ? 7.823 -19.769 13.508 1.00 80.19 143 LEU A O 1
ATOM 1139 N N . LEU A 1 144 ? 6.867 -17.803 13.029 1.00 75.94 144 LEU A N 1
ATOM 1140 C CA . LEU A 1 144 ? 7.686 -17.574 11.841 1.00 75.94 144 LEU A CA 1
ATOM 1141 C C . LEU A 1 144 ? 9.019 -16.930 12.234 1.00 75.94 144 LEU A C 1
ATOM 1143 O O . LEU A 1 144 ? 9.069 -16.030 13.067 1.00 75.94 144 LEU A O 1
ATOM 1147 N N . THR A 1 145 ? 10.109 -17.327 11.566 1.00 66.69 145 THR A N 1
ATOM 1148 C CA . THR A 1 145 ? 11.478 -16.824 11.823 1.00 66.69 145 THR A CA 1
ATOM 1149 C C . THR A 1 145 ? 11.582 -15.298 11.799 1.00 66.69 145 THR A C 1
ATOM 1151 O O . THR A 1 145 ? 12.420 -14.722 12.486 1.00 66.69 145 THR A O 1
ATOM 1154 N N . TYR A 1 146 ? 10.717 -14.647 11.025 1.00 67.75 146 TYR A N 1
ATOM 1155 C CA . TYR A 1 146 ? 10.662 -13.196 10.902 1.00 67.75 146 TYR A CA 1
ATOM 1156 C C . TYR A 1 146 ? 9.369 -12.610 11.442 1.00 67.75 146 TYR A C 1
ATOM 1158 O O . TYR A 1 146 ? 9.169 -11.426 11.250 1.00 67.75 146 TYR A O 1
ATOM 1166 N N . GLY A 1 147 ? 8.558 -13.383 12.177 1.00 57.25 147 GLY A N 1
ATOM 1167 C CA . GLY A 1 147 ? 7.189 -13.112 12.639 1.00 57.25 147 GLY A CA 1
ATOM 1168 C C . GLY A 1 147 ? 6.859 -11.693 13.120 1.00 57.25 147 GLY A C 1
ATOM 1169 O O . GLY A 1 147 ? 5.704 -11.282 13.112 1.00 57.25 147 GLY A O 1
ATOM 1170 N N . LYS A 1 148 ? 7.882 -10.931 13.504 1.00 64.12 148 LYS A N 1
ATOM 1171 C CA . LYS A 1 148 ? 7.843 -9.607 14.116 1.00 64.12 148 LYS A CA 1
ATOM 1172 C C . LYS A 1 148 ? 8.228 -8.449 13.179 1.00 64.12 148 LYS A C 1
ATOM 1174 O O . LYS A 1 148 ? 8.193 -7.317 13.643 1.00 64.12 148 LYS A O 1
ATOM 1179 N N . GLU A 1 149 ? 8.628 -8.672 11.921 1.00 69.81 149 GLU A N 1
ATOM 1180 C CA . GLU A 1 149 ? 8.981 -7.569 10.999 1.00 69.81 149 GLU A CA 1
ATOM 1181 C C . GLU A 1 149 ? 7.752 -6.803 10.463 1.00 69.81 149 GLU A C 1
ATOM 1183 O O . GLU A 1 149 ? 6.604 -7.170 10.713 1.00 69.81 149 GLU A O 1
ATOM 1188 N N . LYS A 1 150 ? 8.022 -5.730 9.701 1.00 70.44 150 LYS A N 1
ATOM 1189 C CA . LYS A 1 150 ? 7.033 -4.872 9.030 1.00 70.44 150 LYS A CA 1
ATOM 1190 C C . LYS A 1 150 ? 5.989 -5.688 8.271 1.00 70.44 150 LYS A C 1
ATOM 1192 O O . LYS A 1 150 ? 6.329 -6.541 7.452 1.00 70.44 150 LYS A O 1
ATOM 1197 N N . TYR A 1 151 ? 4.732 -5.335 8.502 1.00 84.69 151 TYR A N 1
ATOM 1198 C CA . TYR A 1 151 ? 3.576 -5.882 7.811 1.00 84.69 151 TYR A CA 1
ATOM 1199 C C . TYR A 1 151 ? 2.746 -4.740 7.231 1.00 84.69 151 TYR A C 1
ATOM 1201 O O . TYR A 1 151 ? 2.547 -3.714 7.891 1.00 84.69 151 TYR A O 1
ATOM 1209 N N . SER A 1 152 ? 2.229 -4.938 6.023 1.00 91.00 152 SER A N 1
ATOM 1210 C CA . SER A 1 152 ? 1.131 -4.137 5.503 1.00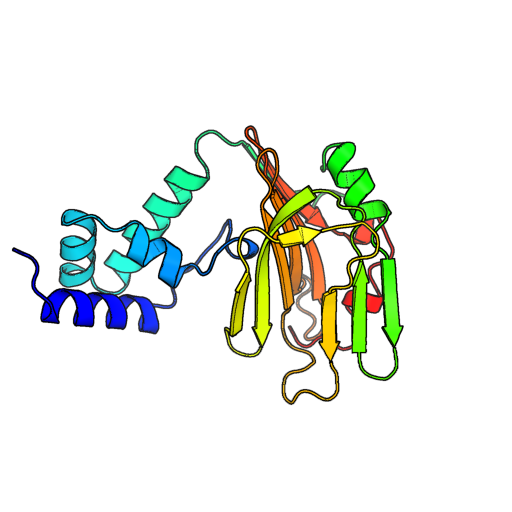 91.00 152 SER A CA 1
ATOM 1211 C C . SER A 1 152 ? 0.123 -4.984 4.738 1.00 91.00 152 SER A C 1
ATOM 1213 O O . SER A 1 152 ? 0.452 -6.018 4.158 1.00 91.00 152 SER A O 1
ATOM 1215 N N . ILE A 1 153 ? -1.125 -4.529 4.739 1.00 95.12 153 ILE A N 1
ATOM 1216 C CA . ILE A 1 153 ? -2.206 -5.083 3.931 1.00 95.12 153 ILE A CA 1
ATOM 1217 C C . ILE A 1 153 ? -2.950 -3.946 3.254 1.00 95.12 153 ILE A C 1
ATOM 1219 O O . ILE A 1 153 ? -3.293 -2.958 3.896 1.00 95.12 153 ILE A O 1
ATOM 1223 N N . ALA A 1 154 ? -3.201 -4.093 1.964 1.00 97.50 154 ALA A N 1
ATOM 1224 C CA . ALA A 1 154 ? -3.945 -3.145 1.164 1.00 97.50 154 ALA A CA 1
ATOM 1225 C C . ALA A 1 154 ? -5.112 -3.834 0.464 1.00 97.50 154 ALA A C 1
ATOM 1227 O O . ALA A 1 154 ? -4.966 -4.940 -0.053 1.00 97.50 154 ALA A O 1
ATOM 1228 N N . PHE A 1 155 ? -6.242 -3.141 0.421 1.00 98.12 155 PHE A N 1
ATOM 1229 C CA . PHE A 1 155 ? -7.463 -3.511 -0.274 1.00 98.12 155 PHE A CA 1
ATOM 1230 C C . PHE A 1 155 ? -7.720 -2.475 -1.358 1.00 98.12 155 PHE A C 1
ATOM 1232 O O . PHE A 1 155 ? -7.919 -1.294 -1.067 1.00 98.12 155 PHE A O 1
ATOM 1239 N N . LYS A 1 156 ? -7.720 -2.905 -2.615 1.00 98.06 156 LYS A N 1
ATOM 1240 C CA . LYS A 1 156 ? -8.009 -2.041 -3.757 1.00 98.06 156 LYS A CA 1
ATOM 1241 C C . LYS A 1 156 ? -9.368 -2.391 -4.327 1.00 98.06 156 LYS A C 1
ATOM 1243 O O . LYS A 1 156 ? -9.520 -3.414 -4.992 1.00 98.06 156 LYS A O 1
ATOM 1248 N N . GLY A 1 157 ? -10.348 -1.549 -4.027 1.00 97.00 157 GLY A N 1
ATOM 1249 C CA . GLY A 1 157 ? -11.667 -1.606 -4.633 1.00 97.00 157 GLY A CA 1
ATOM 1250 C C . GLY A 1 157 ? -11.731 -0.782 -5.915 1.00 97.00 157 GLY A C 1
ATOM 1251 O O . GLY A 1 157 ? -10.757 -0.161 -6.348 1.00 97.00 157 GLY A O 1
ATOM 1252 N N . LYS A 1 158 ? -12.920 -0.757 -6.516 1.00 94.50 158 LYS A N 1
ATOM 1253 C CA . LYS A 1 158 ? -13.204 0.079 -7.685 1.00 94.50 158 LYS A CA 1
ATOM 1254 C C . LYS A 1 158 ? -13.214 1.571 -7.338 1.00 94.50 158 LYS A C 1
ATOM 1256 O O . LYS A 1 158 ? -12.664 2.365 -8.093 1.00 94.50 158 LYS A O 1
ATOM 1261 N N . ASP A 1 159 ? -13.841 1.921 -6.217 1.00 94.94 159 ASP A N 1
ATOM 1262 C CA . ASP A 1 159 ? -14.156 3.315 -5.880 1.00 94.94 159 ASP A CA 1
ATOM 1263 C C . ASP A 1 159 ? -13.164 3.926 -4.881 1.00 94.94 159 ASP A C 1
ATOM 1265 O O . ASP A 1 159 ? -12.909 5.127 -4.910 1.00 94.94 159 ASP A O 1
ATOM 1269 N N . PHE A 1 160 ? -12.579 3.094 -4.020 1.00 97.38 160 PHE A N 1
ATOM 1270 C CA . PHE A 1 160 ? -11.584 3.500 -3.037 1.00 97.38 160 PHE A CA 1
ATOM 1271 C C . PHE A 1 160 ? -10.586 2.376 -2.792 1.00 97.38 160 PHE A C 1
ATOM 1273 O O . PHE A 1 160 ? -10.903 1.187 -2.938 1.00 97.38 160 PHE A O 1
ATOM 1280 N N . TRP A 1 161 ? -9.387 2.753 -2.369 1.00 98.31 161 TRP A N 1
ATOM 1281 C CA . TRP A 1 161 ? -8.369 1.848 -1.864 1.00 98.31 161 TRP A CA 1
ATOM 1282 C C . TRP A 1 161 ? -8.053 2.212 -0.416 1.00 98.31 161 TRP A C 1
ATOM 1284 O O . TRP A 1 161 ? -8.019 3.385 -0.050 1.00 98.31 161 TRP A O 1
ATOM 1294 N N . ILE A 1 162 ? -7.804 1.203 0.411 1.00 98.50 162 ILE A N 1
ATOM 1295 C CA . ILE A 1 162 ? -7.398 1.402 1.799 1.00 98.50 162 ILE A CA 1
ATOM 1296 C C . ILE A 1 162 ? -6.285 0.430 2.169 1.00 98.50 162 ILE A C 1
ATOM 1298 O O . ILE A 1 162 ? -6.336 -0.745 1.810 1.00 98.50 162 ILE A O 1
ATOM 1302 N N . ALA A 1 163 ? -5.265 0.912 2.863 1.00 97.50 163 ALA A N 1
ATOM 1303 C CA . ALA A 1 163 ? -4.161 0.101 3.340 1.00 97.50 163 ALA A CA 1
ATOM 1304 C C . ALA A 1 163 ? -3.856 0.378 4.804 1.00 97.50 163 ALA A C 1
ATOM 1306 O O . ALA A 1 163 ? -4.076 1.476 5.302 1.00 97.50 163 ALA A O 1
ATOM 1307 N N . PHE A 1 164 ? -3.301 -0.630 5.461 1.00 94.88 164 PHE A N 1
ATOM 1308 C CA . PHE A 1 164 ? -2.881 -0.611 6.849 1.00 94.88 164 PHE A CA 1
ATOM 1309 C C . PHE A 1 164 ? -1.441 -1.086 6.922 1.00 94.88 164 PHE A C 1
ATOM 1311 O O . PHE A 1 164 ? -1.113 -2.129 6.354 1.00 94.88 164 PHE A O 1
ATOM 1318 N N . SER A 1 165 ? -0.574 -0.333 7.590 1.00 91.56 165 SER A N 1
ATOM 1319 C CA . SER A 1 165 ? 0.868 -0.580 7.569 1.00 91.56 165 SER A CA 1
ATOM 1320 C C . SER A 1 165 ? 1.505 -0.280 8.916 1.00 91.56 165 SER A C 1
ATOM 1322 O O . SER A 1 165 ? 1.194 0.723 9.554 1.00 91.56 165 SER A O 1
ATOM 1324 N N . LEU A 1 166 ? 2.424 -1.141 9.35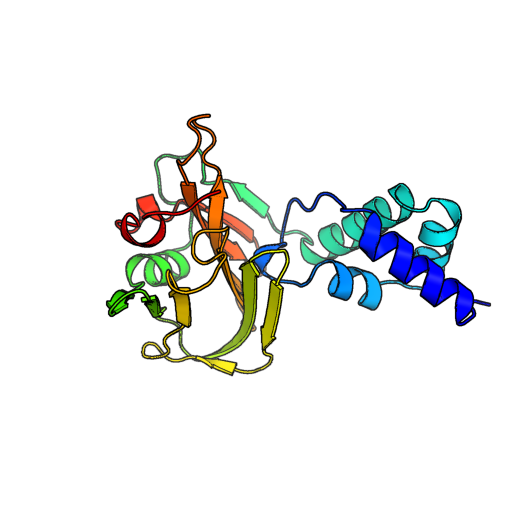0 1.00 87.50 166 LEU A N 1
ATOM 1325 C CA . LEU A 1 166 ? 3.315 -0.840 10.465 1.00 87.50 166 LEU A CA 1
ATOM 1326 C C . LEU A 1 166 ? 4.580 -0.159 9.951 1.00 87.50 166 LEU A C 1
ATOM 1328 O O . LEU A 1 166 ? 5.375 -0.753 9.216 1.00 87.50 166 LEU A O 1
ATOM 1332 N N . VAL A 1 167 ? 4.790 1.079 10.386 1.00 82.75 167 VAL A N 1
ATOM 1333 C CA . VAL A 1 167 ? 5.934 1.913 10.000 1.00 82.75 167 VAL A CA 1
ATOM 1334 C C . VAL A 1 167 ? 6.768 2.292 11.229 1.00 82.75 167 VAL A C 1
ATOM 1336 O O . VAL A 1 167 ? 6.260 2.248 12.355 1.00 82.75 167 VAL A O 1
ATOM 1339 N N . PRO A 1 168 ? 8.069 2.612 11.067 1.00 75.38 168 PRO A N 1
ATOM 1340 C CA . PRO A 1 168 ? 8.884 3.048 12.197 1.00 75.38 168 PRO A CA 1
ATOM 1341 C C . PRO A 1 168 ? 8.303 4.333 12.789 1.00 75.38 168 PRO A C 1
ATOM 1343 O O . PRO A 1 168 ? 7.850 5.195 12.039 1.00 75.38 168 PRO A O 1
ATOM 1346 N N . SER A 1 169 ? 8.321 4.476 14.115 1.00 70.19 169 SER A N 1
ATOM 1347 C CA . SER A 1 169 ? 7.959 5.752 14.737 1.00 70.19 169 SER A CA 1
ATOM 1348 C C . SER A 1 169 ? 9.076 6.785 14.558 1.00 70.19 169 SER A C 1
ATOM 1350 O O . SER A 1 169 ? 10.261 6.466 14.682 1.00 70.19 169 SER A O 1
ATOM 1352 N N . ASP A 1 170 ? 8.694 8.043 14.334 1.00 64.50 170 ASP A N 1
ATOM 1353 C CA . ASP A 1 170 ? 9.616 9.182 14.228 1.00 64.50 170 ASP A CA 1
ATOM 1354 C C . ASP A 1 170 ? 10.293 9.539 15.565 1.00 64.50 170 ASP A C 1
ATOM 1356 O O . ASP A 1 170 ? 11.257 10.299 15.592 1.00 64.50 170 ASP A O 1
ATOM 1360 N N . GLU A 1 171 ? 9.827 8.978 16.687 1.00 57.94 171 GLU A N 1
ATOM 1361 C CA . GLU A 1 171 ? 10.326 9.281 18.039 1.00 57.94 171 GLU A CA 1
ATOM 1362 C C . GLU A 1 171 ? 11.755 8.774 18.323 1.00 57.94 171 GLU A C 1
ATOM 1364 O O . GLU A 1 171 ? 12.272 8.945 19.429 1.00 57.94 171 GLU A O 1
ATOM 1369 N N . GLY A 1 172 ? 12.415 8.123 17.358 1.00 45.16 172 GLY A N 1
ATOM 1370 C CA . GLY A 1 172 ? 13.829 7.736 17.450 1.00 45.16 172 GLY A CA 1
ATOM 1371 C C . GLY A 1 172 ? 14.146 6.661 18.498 1.00 45.16 172 GLY A C 1
ATOM 1372 O O . GLY A 1 172 ? 15.310 6.304 18.689 1.00 45.16 172 GLY A O 1
ATOM 1373 N N . ARG A 1 173 ? 13.133 6.106 19.172 1.00 52.56 173 ARG A N 1
ATOM 1374 C CA . ARG A 1 173 ? 13.287 4.967 20.080 1.00 52.56 173 ARG A CA 1
ATOM 1375 C C . ARG A 1 173 ? 13.214 3.676 19.275 1.00 52.56 173 ARG A C 1
ATOM 1377 O O . ARG A 1 173 ? 12.177 3.308 18.738 1.00 52.56 173 ARG A O 1
ATOM 1384 N N . LYS A 1 174 ? 14.334 2.959 19.202 1.00 47.62 174 LYS A N 1
ATOM 1385 C CA . LYS A 1 174 ? 14.393 1.628 18.587 1.00 47.62 174 LYS A CA 1
ATOM 1386 C C . LYS A 1 174 ? 13.316 0.726 19.216 1.00 47.62 174 LYS A C 1
ATOM 1388 O O . LYS A 1 174 ? 13.339 0.516 20.425 1.00 47.62 174 LYS A O 1
ATOM 1393 N N . GLY A 1 175 ? 12.393 0.210 18.402 1.00 52.56 175 GLY A N 1
ATOM 1394 C CA . GLY A 1 175 ? 11.291 -0.649 18.853 1.00 52.56 175 GLY A CA 1
ATOM 1395 C C . GLY A 1 175 ? 9.933 0.040 19.037 1.00 52.56 175 GLY A C 1
ATOM 1396 O O . GLY A 1 175 ? 8.990 -0.639 19.432 1.00 52.56 175 GLY A O 1
ATOM 1397 N N . THR A 1 176 ? 9.792 1.339 18.742 1.00 66.19 176 THR A N 1
ATOM 1398 C CA . THR A 1 176 ? 8.471 1.983 18.643 1.00 66.19 176 THR A CA 1
ATOM 1399 C C . THR A 1 176 ? 7.980 1.992 17.193 1.00 66.19 176 THR A C 1
ATOM 1401 O O . THR A 1 176 ? 8.711 2.331 16.260 1.00 66.19 176 THR A O 1
ATOM 1404 N N . SER A 1 177 ? 6.729 1.579 16.995 1.00 76.81 177 SER A N 1
ATOM 1405 C CA . SER A 1 177 ? 6.080 1.478 15.686 1.00 76.81 177 SER A CA 1
ATOM 1406 C C . SER A 1 177 ? 4.798 2.300 15.671 1.00 76.81 177 SER A C 1
ATOM 1408 O O . SER A 1 177 ? 4.126 2.406 16.697 1.00 76.81 177 SER A O 1
ATOM 1410 N N . LYS A 1 178 ? 4.482 2.890 14.519 1.00 85.38 178 LYS A N 1
ATOM 1411 C CA . LYS A 1 178 ? 3.189 3.521 14.246 1.00 85.38 178 LYS A CA 1
ATOM 1412 C C . LYS A 1 178 ? 2.375 2.589 13.365 1.00 85.38 178 LYS A C 1
ATOM 1414 O O . LYS A 1 178 ? 2.923 1.980 12.441 1.00 85.38 178 LYS A O 1
ATOM 1419 N N . PHE A 1 179 ? 1.084 2.479 13.649 1.00 90.38 179 PHE A N 1
ATOM 1420 C CA . PHE A 1 179 ? 0.158 1.778 12.775 1.00 90.38 179 PHE A CA 1
ATOM 1421 C C . PHE A 1 179 ? -0.592 2.818 11.957 1.00 90.38 179 PHE A C 1
ATOM 1423 O O . PHE A 1 179 ? -1.371 3.593 12.497 1.00 90.38 179 PHE A O 1
ATOM 1430 N N . VAL A 1 180 ? -0.295 2.877 10.665 1.00 94.19 180 VAL A N 1
ATOM 1431 C CA . VAL A 1 180 ? -0.825 3.906 9.772 1.00 94.19 180 VAL A CA 1
ATOM 1432 C C . VAL A 1 180 ? -1.878 3.320 8.855 1.00 94.19 180 VAL A C 1
ATOM 1434 O O . VAL A 1 180 ? -1.789 2.163 8.432 1.00 94.19 180 VAL A O 1
ATOM 1437 N N . VAL A 1 181 ? -2.854 4.151 8.522 1.00 97.06 181 VAL A N 1
ATOM 1438 C CA . VAL A 1 181 ? -3.858 3.886 7.503 1.00 97.06 181 VAL A CA 1
ATOM 1439 C C . VAL A 1 181 ? -3.624 4.825 6.331 1.00 97.06 181 VAL A C 1
ATOM 1441 O O . VAL A 1 181 ? -3.341 6.008 6.505 1.00 97.06 181 VAL A O 1
ATOM 1444 N N . ILE A 1 182 ? -3.723 4.279 5.125 1.00 98.12 182 ILE A N 1
ATOM 1445 C CA . ILE A 1 182 ? -3.622 5.028 3.878 1.00 98.12 182 ILE A CA 1
ATOM 1446 C C . ILE A 1 182 ? -4.931 4.836 3.132 1.00 98.12 182 ILE A C 1
ATOM 1448 O O . ILE A 1 182 ? -5.288 3.705 2.813 1.00 98.12 182 ILE A O 1
ATOM 1452 N N . TYR A 1 183 ? -5.632 5.923 2.849 1.00 98.44 183 TYR A N 1
ATOM 1453 C CA . TYR A 1 183 ? -6.872 5.932 2.086 1.00 98.44 183 TYR A CA 1
ATOM 1454 C C . TYR A 1 183 ? -6.659 6.665 0.765 1.00 98.44 183 TYR A C 1
ATOM 1456 O O . TYR A 1 183 ? -6.015 7.712 0.717 1.00 98.44 183 TYR A O 1
ATOM 1464 N N . VAL A 1 184 ? -7.190 6.104 -0.315 1.00 98.38 184 VAL A N 1
ATOM 1465 C CA . VAL A 1 184 ? -7.105 6.683 -1.654 1.00 98.38 184 VAL A CA 1
ATOM 1466 C C . VAL A 1 184 ? -8.472 6.599 -2.309 1.00 98.38 184 VAL A C 1
ATOM 1468 O O . VAL A 1 184 ? -9.047 5.519 -2.404 1.00 98.38 184 VAL A O 1
ATOM 1471 N N . ASP A 1 185 ? -8.959 7.716 -2.825 1.00 97.12 185 ASP A N 1
ATOM 1472 C CA . ASP A 1 185 ? -10.119 7.762 -3.716 1.00 97.12 185 ASP A CA 1
ATOM 1473 C C . ASP A 1 185 ? -9.769 8.528 -4.996 1.00 97.12 185 ASP A C 1
ATOM 1475 O O . ASP A 1 185 ? -8.599 8.639 -5.354 1.00 97.12 185 ASP A O 1
ATOM 1479 N N . ASN A 1 186 ? -10.754 9.022 -5.743 1.00 95.31 186 ASN A N 1
ATOM 1480 C CA . ASN A 1 186 ? -10.487 9.788 -6.964 1.00 95.31 186 ASN A CA 1
ATOM 1481 C C . ASN A 1 186 ? -9.908 11.187 -6.704 1.00 95.31 186 ASN A C 1
ATOM 1483 O O . ASN A 1 186 ? -9.293 11.749 -7.606 1.00 95.31 186 ASN A O 1
ATOM 1487 N N . ASN A 1 187 ? -10.085 11.734 -5.502 1.00 97.06 187 ASN A N 1
ATOM 1488 C CA . ASN A 1 187 ? -9.780 13.128 -5.188 1.00 97.06 187 ASN A CA 1
ATOM 1489 C C . ASN A 1 187 ? -8.559 13.273 -4.280 1.00 97.06 187 ASN A C 1
ATOM 1491 O O . ASN A 1 187 ? -7.913 14.316 -4.289 1.00 97.06 187 ASN A O 1
ATOM 1495 N N . SER A 1 188 ? -8.245 12.250 -3.487 1.00 97.75 188 SER A N 1
ATOM 1496 C CA . SER A 1 188 ? -7.298 12.374 -2.388 1.00 97.75 188 SER A CA 1
ATOM 1497 C C . SER A 1 188 ? -6.442 11.126 -2.182 1.00 97.75 188 SER A C 1
ATOM 1499 O O . SER A 1 188 ? -6.836 9.994 -2.473 1.00 97.75 188 SER A O 1
ATOM 1501 N N . TYR A 1 189 ? -5.237 11.364 -1.673 1.00 98.25 189 TYR A N 1
ATOM 1502 C CA . TYR A 1 189 ? -4.350 10.394 -1.053 1.00 98.25 189 TYR A CA 1
ATOM 1503 C C . TYR A 1 189 ? -4.130 10.854 0.387 1.00 98.25 189 TYR A C 1
ATOM 1505 O O . TYR A 1 189 ? -3.483 11.875 0.624 1.00 98.25 189 TYR A O 1
ATOM 1513 N N . ILE A 1 190 ? -4.670 10.114 1.346 1.00 98.12 190 ILE A N 1
ATOM 1514 C CA . ILE A 1 190 ? -4.678 10.491 2.758 1.00 98.12 190 ILE A CA 1
ATOM 1515 C C . ILE A 1 190 ? -3.893 9.452 3.544 1.00 98.12 190 ILE A C 1
ATOM 1517 O O . ILE A 1 190 ? -4.121 8.254 3.391 1.00 98.12 190 ILE A O 1
ATOM 1521 N N . VAL A 1 191 ? -2.982 9.904 4.398 1.00 97.19 191 VAL A N 1
ATOM 1522 C CA . VAL A 1 191 ? -2.286 9.055 5.372 1.00 97.19 191 VAL A CA 1
ATOM 1523 C C . VAL A 1 191 ? -2.644 9.542 6.760 1.00 97.19 191 VAL A C 1
ATOM 1525 O O . VAL A 1 191 ? -2.591 10.741 7.012 1.00 97.19 191 VAL A O 1
ATOM 1528 N N . ASP A 1 192 ? -2.990 8.630 7.662 1.00 96.56 192 ASP A N 1
ATOM 1529 C CA . ASP A 1 192 ? -3.305 8.982 9.041 1.00 96.56 192 ASP A CA 1
ATOM 1530 C C . ASP A 1 192 ? -2.853 7.907 10.040 1.00 96.56 192 ASP A C 1
ATOM 1532 O O . ASP A 1 192 ? -2.531 6.776 9.667 1.00 96.56 192 ASP A O 1
ATOM 1536 N N . ASP A 1 193 ? -2.807 8.274 11.319 1.00 94.50 193 ASP A N 1
ATOM 1537 C CA . ASP A 1 193 ? -2.482 7.369 12.419 1.00 94.50 193 ASP A CA 1
ATOM 1538 C C . ASP A 1 193 ? -3.743 6.627 12.887 1.00 94.50 193 ASP A C 1
ATOM 1540 O O . ASP A 1 193 ? -4.760 7.243 13.220 1.00 94.50 193 ASP A O 1
ATOM 1544 N N . VAL A 1 194 ? -3.683 5.294 12.924 1.00 94.62 194 VAL A N 1
ATOM 1545 C CA . VAL A 1 194 ? -4.799 4.445 13.360 1.00 94.62 194 VAL A CA 1
ATOM 1546 C C . VAL A 1 194 ? -5.122 4.660 14.842 1.00 94.62 194 VAL A C 1
ATOM 1548 O O . VAL A 1 194 ? -6.292 4.548 15.217 1.00 94.62 194 VAL A O 1
ATOM 1551 N N . ASP A 1 195 ? -4.142 5.043 15.671 1.00 92.88 195 ASP A N 1
ATOM 1552 C CA . ASP A 1 195 ? -4.348 5.290 17.107 1.00 92.88 195 ASP A CA 1
ATOM 1553 C C . ASP A 1 195 ? -5.333 6.438 17.396 1.00 92.88 195 ASP A C 1
ATOM 1555 O O . ASP A 1 195 ? -5.892 6.527 18.489 1.00 92.88 195 ASP A O 1
ATOM 1559 N N . LYS A 1 196 ? -5.614 7.303 16.413 1.00 94.88 196 LYS A N 1
ATOM 1560 C CA . LYS A 1 196 ? -6.655 8.339 16.530 1.00 94.88 196 LYS A CA 1
ATOM 1561 C C . LYS A 1 196 ? -8.073 7.771 16.512 1.00 94.88 196 LYS A C 1
ATOM 1563 O O . LYS A 1 196 ? -9.020 8.456 16.903 1.00 94.88 196 LYS A O 1
ATOM 1568 N N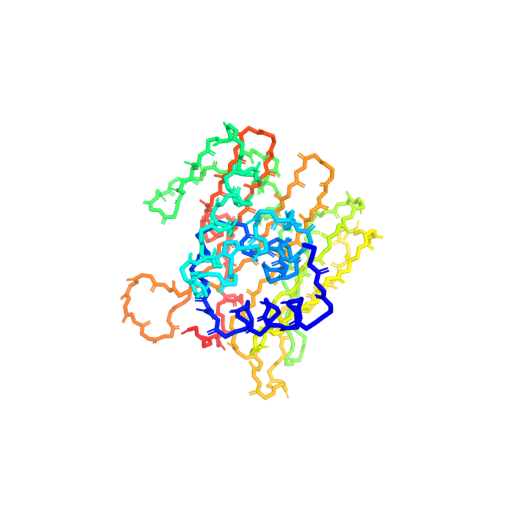 . TYR A 1 197 ? -8.246 6.556 15.998 1.00 95.19 197 TYR A N 1
ATOM 1569 C CA . TYR A 1 197 ? -9.546 5.949 15.717 1.00 95.19 197 TYR A CA 1
ATOM 1570 C C . TYR A 1 197 ? -9.864 4.787 16.653 1.00 95.19 197 TYR A C 1
ATOM 1572 O O . TYR A 1 197 ? -11.027 4.637 17.030 1.00 95.19 197 TYR A O 1
ATOM 1580 N N . ILE A 1 198 ? -8.854 3.989 17.007 1.00 93.44 198 ILE A N 1
ATOM 1581 C CA . ILE A 1 198 ? -8.944 2.804 17.871 1.00 93.44 198 ILE A CA 1
ATOM 1582 C C . ILE A 1 198 ? -7.655 2.642 18.682 1.00 93.44 198 ILE A C 1
ATOM 1584 O O . ILE A 1 198 ? -6.619 3.171 18.301 1.00 93.44 198 ILE A O 1
ATOM 1588 N N . ASP A 1 199 ? -7.684 1.839 19.747 1.00 89.75 199 ASP A N 1
ATOM 1589 C CA . ASP A 1 199 ? -6.445 1.377 20.382 1.00 89.75 199 ASP A CA 1
ATOM 1590 C C . ASP A 1 199 ? -5.745 0.336 19.487 1.00 89.75 199 ASP A C 1
ATOM 1592 O O . ASP A 1 199 ? -6.185 -0.812 19.386 1.00 89.75 199 ASP A O 1
ATOM 1596 N N . ALA A 1 200 ? -4.639 0.723 18.843 1.00 86.38 200 ALA A N 1
ATOM 1597 C CA . ALA A 1 200 ? -3.861 -0.166 17.982 1.00 86.38 200 ALA A CA 1
ATOM 1598 C C . ALA A 1 200 ? -2.741 -0.925 18.723 1.00 86.38 200 ALA A C 1
ATOM 1600 O O . ALA A 1 200 ? -1.837 -1.475 18.085 1.00 86.38 200 ALA A O 1
ATOM 1601 N N . SER A 1 201 ? -2.740 -0.949 20.062 1.00 85.44 201 SER A N 1
ATOM 1602 C CA . SER A 1 201 ? -1.682 -1.566 20.879 1.00 85.44 201 SER A CA 1
ATOM 1603 C C . SER A 1 201 ? -1.362 -3.012 20.482 1.00 85.44 201 SER A C 1
ATOM 1605 O O . SER A 1 201 ? -0.185 -3.371 20.388 1.00 85.44 201 SER A O 1
ATOM 1607 N N . LEU A 1 202 ? -2.378 -3.819 20.161 1.00 81.31 202 LEU A N 1
ATOM 1608 C CA . LEU A 1 202 ? -2.202 -5.209 19.726 1.00 81.31 202 LEU A CA 1
ATOM 1609 C C . LEU A 1 202 ? -1.455 -5.334 18.390 1.00 81.31 202 LEU A C 1
ATOM 1611 O O . LEU A 1 202 ? -0.614 -6.220 18.259 1.00 81.31 202 LEU A O 1
ATOM 1615 N N . PHE A 1 203 ? -1.680 -4.433 17.430 1.00 79.88 203 PHE A N 1
ATOM 1616 C CA . PHE A 1 203 ? -0.938 -4.424 16.161 1.00 79.88 203 PHE A CA 1
ATOM 1617 C C . PHE A 1 203 ? 0.539 -4.080 16.361 1.00 79.88 203 PHE A C 1
ATOM 1619 O O . PHE A 1 203 ? 1.414 -4.627 15.694 1.00 79.88 203 PHE A O 1
ATOM 1626 N N . LYS A 1 204 ? 0.822 -3.175 17.300 1.00 78.25 204 LYS A N 1
ATOM 1627 C CA . LYS A 1 204 ? 2.177 -2.685 17.593 1.00 78.25 204 LYS A CA 1
ATOM 1628 C C . LYS A 1 204 ? 2.974 -3.644 18.493 1.00 78.25 204 LYS A C 1
ATOM 1630 O O . LYS A 1 204 ? 4.192 -3.499 18.631 1.00 78.25 204 LYS A O 1
ATOM 1635 N N . LYS A 1 205 ? 2.306 -4.613 19.130 1.00 73.62 205 LYS A N 1
ATOM 1636 C CA . LYS A 1 205 ? 2.886 -5.524 20.126 1.00 73.62 205 LYS A CA 1
ATOM 1637 C C . LYS A 1 205 ? 3.986 -6.397 19.516 1.00 73.62 205 LYS A C 1
ATOM 1639 O O . LYS A 1 205 ? 3.764 -7.199 18.606 1.00 73.62 205 LYS A O 1
ATOM 1644 N N . ASN A 1 206 ? 5.175 -6.333 20.122 1.00 63.72 206 ASN A N 1
ATOM 1645 C CA . ASN A 1 206 ? 6.330 -7.158 19.760 1.00 63.72 206 ASN A CA 1
ATOM 1646 C C . ASN A 1 206 ? 6.728 -7.028 18.276 1.00 63.72 206 ASN A C 1
ATOM 1648 O O . ASN A 1 206 ? 7.130 -8.030 17.681 1.00 63.72 206 ASN A O 1
ATOM 1652 N N . THR A 1 207 ? 6.593 -5.839 17.683 1.00 65.50 207 THR A N 1
ATOM 1653 C CA . THR A 1 207 ? 7.015 -5.568 16.301 1.00 65.50 207 THR A CA 1
ATOM 1654 C C . THR A 1 207 ? 8.431 -4.989 16.285 1.00 65.50 207 THR A C 1
ATOM 1656 O O . THR A 1 207 ? 8.724 -4.000 16.954 1.00 65.50 207 THR A O 1
ATOM 1659 N N . SER A 1 208 ? 9.325 -5.603 15.514 1.00 59.66 208 SER A N 1
ATOM 1660 C CA . SER A 1 208 ? 10.638 -5.060 15.166 1.00 59.66 208 SER A CA 1
ATOM 1661 C C . SER A 1 208 ? 10.527 -4.308 13.843 1.00 59.66 208 SER A C 1
ATOM 1663 O O . SER A 1 208 ? 10.294 -4.924 12.801 1.00 59.66 208 SER A O 1
ATOM 1665 N N . VAL A 1 209 ? 10.680 -2.987 13.888 1.00 56.09 209 VAL A N 1
ATOM 1666 C CA . VAL A 1 209 ? 10.528 -2.095 12.730 1.00 56.09 209 VAL A CA 1
ATOM 1667 C C . VAL A 1 209 ? 11.849 -1.449 12.339 1.00 56.09 209 VAL A C 1
ATOM 1669 O O . VAL A 1 209 ? 12.642 -1.150 13.259 1.00 56.09 209 VAL A O 1
#

Nearest PDB structures (foldseek):
  3sd2-assembly1_A-2  TM=5.442E-01  e=6.307E-02  Bacteroides thetaiotaomicron
  2yn3-assembly2_B  TM=3.879E-01  e=9.523E-02  Salmonella enterica subsp. enterica serovar Typhimurium str. LT2
  3d33-assembly1_A  TM=4.345E-01  e=2.893E+00  Phocaeicola vulgatus ATCC 8482
  3d33-assembly2_B  TM=4.349E-01  e=4.634E+00  Phocaeicola vulgatus ATCC 8482
  8gum-assembly1_A  TM=2.496E-01  e=1.428E+00  Vibrio campbellii ATCC BAA-1116

Foldseek 3Di:
DDDPVLLVLLLVLLVPLPADDDDPVQPDPLSVLLSVPDDPVLSVQCSVPRSVSSNVSSVVSVCVVCDQAAEAEAAPPLADDDPPVVLVFLLPWDWDDDPQWIKIFTQDFDWWFKWKADDPRDIDTDHGDGHHSPDIDTFFGPPDPRRQEKIKMKTHDPFKIKMWIWDADPPPDQLFTFIKMWIDGPHHTYIHTSVSRDPCCVSSPRHGD